Protein AF-A0A323TKA9-F1 (afdb_monomer_lite)

Organism: NCBI:txid2045207

Secondary structure (DSSP, 8-state):
--SS-HHHHHHHHHHHHHTTSEEEEE-TT-TT--PEEEEE-HHHHHHHHHHTT---TT----------S------------------------------------------S------HHHHHHHHHHHHT----TT-HHHHHHHHHHHHTT--HHHHHHHHHHHHHHHTT-TTTGGG-SHHHHTSTTHHHHHSS----PPPHHHHHHTT--

Structure (mmCIF, N/CA/C/O backbone):
data_AF-A0A323TKA9-F1
#
_entry.id   AF-A0A323TKA9-F1
#
loop_
_atom_site.group_PDB
_atom_site.id
_atom_site.type_symbol
_atom_site.label_atom_id
_atom_site.label_alt_id
_atom_site.label_comp_id
_atom_site.label_asym_id
_atom_site.label_entity_id
_atom_site.label_seq_id
_atom_site.pdbx_PDB_ins_code
_atom_site.Cartn_x
_atom_site.Cartn_y
_atom_site.Cartn_z
_atom_site.occupancy
_atom_site.B_iso_or_equiv
_atom_site.auth_seq_id
_atom_site.auth_comp_id
_atom_site.auth_asym_id
_atom_site.auth_atom_id
_atom_site.pdbx_PDB_model_num
ATOM 1 N N . MET A 1 1 ? 15.375 24.584 8.837 1.00 53.97 1 MET A N 1
ATOM 2 C CA . MET A 1 1 ? 14.689 23.290 8.591 1.00 53.97 1 MET A CA 1
ATOM 3 C C . MET A 1 1 ? 14.413 22.620 9.929 1.00 53.97 1 MET A C 1
ATOM 5 O O . MET A 1 1 ? 15.168 22.860 10.861 1.00 53.97 1 MET A O 1
ATOM 9 N N . THR A 1 2 ? 13.368 21.797 10.044 1.00 71.56 2 THR A N 1
ATOM 10 C CA . THR A 1 2 ? 13.120 20.976 11.246 1.00 71.56 2 THR A CA 1
ATOM 11 C C . THR A 1 2 ? 14.155 19.856 11.360 1.00 71.56 2 THR A C 1
ATOM 13 O O . THR A 1 2 ? 14.399 19.171 10.367 1.00 71.56 2 THR A O 1
ATOM 16 N N . ASN A 1 3 ? 14.706 19.617 12.553 1.00 85.94 3 ASN A N 1
ATOM 17 C CA . ASN A 1 3 ? 15.703 18.566 12.799 1.00 85.94 3 ASN A CA 1
ATOM 18 C C . ASN A 1 3 ? 15.051 17.166 12.905 1.00 85.94 3 ASN A C 1
ATOM 20 O O . ASN A 1 3 ? 15.030 16.542 13.962 1.00 85.94 3 ASN A O 1
ATOM 24 N N . MET A 1 4 ? 14.408 16.718 11.823 1.00 86.00 4 MET A N 1
ATOM 25 C CA . MET A 1 4 ? 13.557 15.525 11.777 1.00 86.00 4 MET A CA 1
ATOM 26 C C . MET A 1 4 ? 13.728 14.751 10.470 1.00 86.00 4 MET A C 1
ATOM 28 O O . MET A 1 4 ? 13.848 15.335 9.395 1.00 86.00 4 MET A O 1
ATOM 32 N N . ALA A 1 5 ? 13.613 13.423 10.543 1.00 87.69 5 ALA A N 1
ATOM 33 C CA . ALA A 1 5 ? 13.610 12.564 9.363 1.00 87.69 5 ALA A CA 1
ATOM 34 C C . ALA A 1 5 ? 12.448 12.904 8.391 1.00 87.69 5 ALA A C 1
ATOM 36 O O . ALA A 1 5 ? 11.305 13.069 8.838 1.00 87.69 5 ALA A O 1
ATOM 37 N N . PRO A 1 6 ? 12.666 12.912 7.057 1.00 84.06 6 PRO A N 1
ATOM 38 C CA . PRO A 1 6 ? 11.616 13.186 6.064 1.00 84.06 6 PRO A CA 1
ATOM 39 C C . PRO A 1 6 ? 10.434 12.201 6.067 1.00 84.06 6 PRO A C 1
ATOM 41 O O . PRO A 1 6 ? 9.388 12.476 5.478 1.00 84.06 6 PRO A O 1
ATOM 44 N N . SER A 1 7 ? 10.578 11.028 6.687 1.00 78.50 7 SER A N 1
ATOM 45 C CA . SER A 1 7 ? 9.480 10.099 6.988 1.00 78.50 7 SER A CA 1
ATOM 46 C C . SER A 1 7 ? 8.578 10.639 8.106 1.00 78.50 7 SER A C 1
ATOM 48 O O . SER A 1 7 ? 7.364 10.717 7.927 1.00 78.50 7 SER A O 1
ATOM 50 N N . SER A 1 8 ? 9.163 11.085 9.220 1.00 86.38 8 SER A N 1
ATOM 51 C CA . SER A 1 8 ? 8.454 11.688 10.357 1.00 86.38 8 SER A CA 1
ATOM 52 C C . SER A 1 8 ? 7.727 12.977 9.973 1.00 86.38 8 SER A C 1
ATOM 54 O O . SER A 1 8 ? 6.576 13.157 10.364 1.00 86.38 8 SER A O 1
ATOM 56 N N . ILE A 1 9 ? 8.347 13.832 9.147 1.00 89.19 9 ILE A N 1
ATOM 57 C CA . ILE A 1 9 ? 7.705 15.051 8.620 1.00 89.19 9 ILE A CA 1
ATOM 58 C C . ILE A 1 9 ? 6.456 14.682 7.803 1.00 89.19 9 ILE A C 1
ATOM 60 O O . ILE A 1 9 ? 5.369 15.187 8.077 1.00 89.19 9 ILE A O 1
ATOM 64 N N . ARG A 1 10 ? 6.568 13.734 6.858 1.00 88.06 10 ARG A N 1
ATOM 65 C CA . ARG A 1 10 ? 5.420 13.248 6.067 1.00 88.06 10 ARG A CA 1
ATOM 66 C C . ARG A 1 10 ? 4.320 12.622 6.932 1.00 88.06 10 ARG A C 1
ATOM 68 O O . ARG A 1 10 ? 3.147 12.827 6.640 1.00 88.06 10 ARG A O 1
ATOM 75 N N . ARG A 1 11 ? 4.678 11.911 8.008 1.00 89.38 11 ARG A N 1
ATOM 76 C CA . ARG A 1 11 ? 3.721 11.337 8.971 1.00 89.38 11 ARG A CA 1
ATOM 77 C C . ARG A 1 11 ? 2.917 12.413 9.708 1.00 89.38 11 ARG A C 1
ATOM 79 O O . ARG A 1 11 ? 1.727 12.216 9.925 1.00 89.38 11 ARG A O 1
ATOM 86 N N . TYR A 1 12 ? 3.539 13.525 10.099 1.00 93.50 12 TYR A N 1
ATOM 87 C CA . TYR A 1 12 ? 2.825 14.614 10.778 1.00 93.50 12 TYR A CA 1
ATOM 88 C C . TYR A 1 12 ? 2.013 15.466 9.802 1.00 93.50 12 TYR A C 1
ATOM 90 O O . TYR A 1 12 ? 0.859 15.751 10.100 1.00 93.50 12 TYR A O 1
ATOM 98 N N . LEU A 1 13 ? 2.534 15.758 8.605 1.00 92.56 13 LEU A N 1
ATOM 99 C CA . LEU A 1 13 ? 1.748 16.402 7.546 1.00 92.56 13 LEU A CA 1
ATOM 100 C C . LEU A 1 13 ? 0.478 15.600 7.224 1.00 92.56 13 LEU A C 1
ATOM 102 O O . LEU A 1 13 ? -0.591 16.186 7.145 1.00 92.56 13 LEU A O 1
ATOM 106 N N . ALA A 1 14 ? 0.553 14.266 7.140 1.00 91.62 14 ALA A N 1
ATOM 107 C CA . ALA A 1 14 ? -0.631 13.425 6.942 1.00 91.62 14 ALA A CA 1
ATOM 108 C C . ALA A 1 14 ? -1.677 13.559 8.069 1.00 91.62 14 ALA A C 1
ATOM 110 O O . ALA A 1 14 ? -2.868 13.577 7.780 1.00 91.62 14 ALA A O 1
ATOM 111 N N . LYS A 1 15 ? -1.263 13.706 9.338 1.00 95.19 15 LYS A N 1
ATOM 112 C CA . LYS A 1 15 ? -2.205 13.987 10.440 1.00 95.19 15 LYS A CA 1
ATOM 113 C C . LYS A 1 15 ? -2.871 15.359 10.290 1.00 95.19 15 LYS A C 1
ATOM 115 O O . LYS A 1 15 ? -4.077 15.460 10.458 1.00 95.19 15 LYS A O 1
ATOM 120 N N . LEU A 1 16 ? -2.087 16.385 9.962 1.00 94.12 16 LEU A N 1
ATOM 121 C CA . LEU A 1 16 ? -2.552 17.772 9.834 1.00 94.12 16 LEU A CA 1
ATOM 122 C C . LEU A 1 16 ? -3.475 17.972 8.618 1.00 94.12 16 LEU A C 1
ATOM 124 O O . LEU A 1 16 ? -4.419 18.748 8.692 1.00 94.12 16 LEU A O 1
ATOM 128 N N . ILE A 1 17 ? -3.243 17.229 7.531 1.00 93.50 17 ILE A N 1
ATOM 129 C CA . ILE A 1 17 ? -4.136 17.170 6.362 1.00 93.50 17 ILE A CA 1
ATOM 130 C C . ILE A 1 17 ? -5.456 16.484 6.729 1.00 93.50 17 ILE A C 1
ATOM 132 O O . ILE A 1 17 ? -6.521 17.003 6.415 1.00 93.50 17 ILE A O 1
ATOM 136 N N . ASN A 1 18 ? -5.407 15.353 7.442 1.00 92.56 18 ASN A N 1
ATOM 137 C CA . ASN A 1 18 ? -6.617 14.652 7.889 1.00 92.56 18 ASN A CA 1
ATOM 138 C C . ASN A 1 18 ? -7.465 15.474 8.883 1.00 92.56 18 ASN A C 1
ATOM 140 O O . ASN A 1 18 ? -8.649 15.191 9.026 1.00 92.56 18 ASN A O 1
ATOM 144 N N . ALA A 1 19 ? -6.870 16.463 9.557 1.00 90.88 19 ALA A N 1
ATOM 145 C CA . ALA A 1 19 ? -7.552 17.418 10.434 1.00 90.88 19 ALA A CA 1
ATOM 146 C C . ALA A 1 19 ? -8.009 18.707 9.712 1.00 90.88 19 ALA A C 1
ATOM 148 O O . ALA A 1 19 ? -8.498 19.625 10.355 1.00 90.88 19 ALA A O 1
ATOM 149 N N . GLY A 1 20 ? -7.802 18.837 8.395 1.00 92.25 20 GLY A N 1
ATOM 150 C CA . GLY A 1 20 ? -8.163 20.043 7.632 1.00 92.25 20 GLY A CA 1
ATOM 151 C C . GLY A 1 20 ? -7.273 21.274 7.876 1.00 92.25 20 GLY A C 1
ATOM 152 O O . GLY A 1 20 ? -7.461 22.301 7.227 1.00 92.25 20 GLY A O 1
ATOM 153 N N . TRP A 1 21 ? -6.274 21.180 8.761 1.00 94.19 21 TRP A N 1
ATOM 154 C CA . TRP A 1 21 ? -5.363 22.276 9.126 1.00 94.19 21 TRP A CA 1
ATOM 155 C C . TRP A 1 21 ? -4.305 22.572 8.051 1.00 94.19 21 TRP A C 1
ATOM 157 O O . TRP A 1 21 ? -3.681 23.636 8.068 1.00 94.19 21 TRP A O 1
ATOM 167 N N . ILE A 1 22 ? -4.067 21.638 7.121 1.00 96.44 22 ILE A N 1
ATOM 168 C CA . ILE A 1 22 ? -3.119 21.798 6.011 1.00 96.44 22 ILE A CA 1
ATOM 169 C C . ILE A 1 22 ? -3.709 21.271 4.696 1.00 96.44 22 ILE A C 1
ATOM 171 O O . ILE A 1 22 ? -4.012 20.086 4.578 1.00 96.44 22 ILE A O 1
ATOM 175 N N . ASP A 1 23 ? -3.743 22.118 3.667 1.00 91.44 23 ASP A N 1
ATOM 176 C CA . ASP A 1 23 ? -4.017 21.717 2.285 1.00 91.44 23 ASP A CA 1
ATOM 177 C C . ASP A 1 23 ? -2.776 21.088 1.640 1.00 91.44 23 ASP A C 1
ATOM 179 O O . ASP A 1 23 ? -1.640 21.482 1.922 1.00 91.44 23 ASP A O 1
ATOM 183 N N . GLN A 1 24 ? -2.975 20.186 0.676 1.00 93.00 24 GLN A N 1
ATOM 184 C CA . GLN A 1 24 ? -1.899 19.596 -0.125 1.00 93.00 24 GLN A CA 1
ATOM 185 C C . GLN A 1 24 ? -2.229 19.641 -1.623 1.00 93.00 24 GLN A C 1
ATOM 187 O O . GLN A 1 24 ? -3.151 18.965 -2.077 1.00 93.00 24 GLN A O 1
ATOM 192 N N . ARG A 1 25 ? -1.389 20.319 -2.414 1.00 87.19 25 ARG A N 1
ATOM 193 C CA . ARG A 1 25 ? -1.479 20.382 -3.887 1.00 87.19 25 ARG A CA 1
ATOM 194 C C . ARG A 1 25 ? -0.179 19.945 -4.572 1.00 87.19 25 ARG A C 1
ATOM 196 O O . ARG A 1 25 ? 0.881 19.927 -3.946 1.00 87.19 25 ARG A O 1
ATOM 203 N N . SER A 1 26 ? -0.235 19.621 -5.865 1.00 85.06 26 SER A N 1
ATOM 204 C CA . SER A 1 26 ? 0.981 19.534 -6.696 1.00 85.06 26 SER A CA 1
ATOM 205 C C . SER A 1 26 ? 1.484 20.941 -7.036 1.00 85.06 26 SER A C 1
ATOM 207 O O . SER A 1 26 ? 0.691 21.883 -7.043 1.00 85.06 26 SER A O 1
ATOM 209 N N . ASN A 1 27 ? 2.775 21.110 -7.330 1.00 80.06 27 ASN A N 1
ATOM 210 C CA . ASN A 1 27 ? 3.293 22.377 -7.848 1.00 80.06 27 ASN A CA 1
ATOM 211 C C . ASN A 1 27 ? 2.666 22.683 -9.227 1.00 80.06 27 ASN A C 1
ATOM 213 O O . ASN A 1 27 ? 2.905 21.928 -10.168 1.00 80.06 27 ASN A O 1
ATOM 217 N N . PRO A 1 28 ? 1.887 23.770 -9.392 1.00 70.31 28 PRO A N 1
ATOM 218 C CA . PRO A 1 28 ? 1.180 24.032 -10.647 1.00 70.31 28 PRO A CA 1
ATOM 219 C C . PRO A 1 28 ? 2.088 24.560 -11.769 1.00 70.31 28 PRO A C 1
ATOM 221 O O . PRO A 1 28 ? 1.660 24.607 -12.916 1.00 70.31 28 PRO A O 1
ATOM 224 N N . LYS A 1 29 ? 3.329 24.976 -11.468 1.00 74.62 29 LYS A N 1
ATOM 225 C CA . LYS A 1 29 ? 4.197 25.657 -12.446 1.00 74.62 29 LYS A CA 1
ATOM 226 C C . LYS A 1 29 ? 4.756 24.748 -13.548 1.00 74.62 29 LYS A C 1
ATOM 228 O O . LYS A 1 29 ? 5.168 25.267 -14.580 1.00 74.62 29 LYS A O 1
ATOM 233 N N . ILE A 1 30 ? 4.829 23.430 -13.339 1.00 76.88 30 ILE A N 1
ATOM 234 C CA . ILE A 1 30 ? 5.479 22.493 -14.272 1.00 76.88 30 ILE A CA 1
ATOM 235 C C . ILE A 1 30 ? 4.721 21.157 -14.279 1.00 76.88 30 ILE A C 1
ATOM 237 O O . ILE A 1 30 ? 4.668 20.479 -13.257 1.00 76.88 30 ILE A O 1
ATOM 241 N N . LYS A 1 31 ? 4.190 20.726 -15.436 1.00 66.75 31 LYS A N 1
ATOM 242 C CA . LYS A 1 31 ? 3.360 19.502 -15.559 1.00 66.75 31 LYS A CA 1
ATOM 243 C C . LYS A 1 31 ? 4.062 18.199 -15.128 1.00 66.75 31 LYS A C 1
ATOM 245 O O . LYS A 1 31 ? 3.383 17.235 -14.785 1.00 66.75 31 LYS A O 1
ATOM 250 N N . TRP A 1 32 ? 5.397 18.151 -15.151 1.00 72.50 32 TRP A N 1
ATOM 251 C CA . TRP A 1 32 ? 6.183 16.992 -14.706 1.00 72.50 32 TRP A CA 1
ATOM 252 C C . TRP A 1 32 ? 6.710 17.098 -13.265 1.00 72.50 32 TRP A C 1
ATOM 254 O O . TRP A 1 32 ? 7.186 16.093 -12.731 1.00 72.50 32 TRP A O 1
ATOM 264 N N . ASP A 1 33 ? 6.604 18.260 -12.609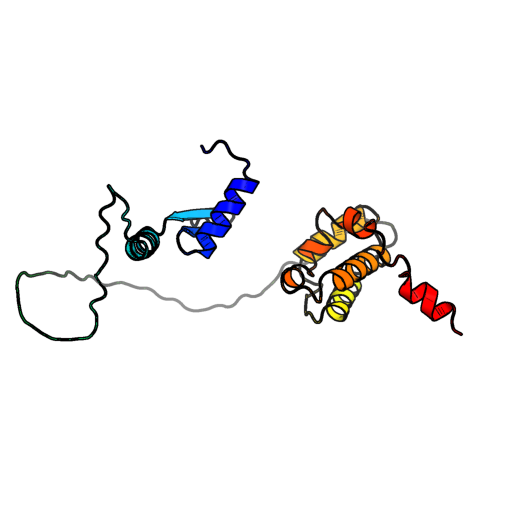 1.00 83.81 33 ASP A N 1
ATOM 265 C CA . ASP A 1 33 ? 7.043 18.415 -11.221 1.00 83.81 33 ASP A CA 1
ATOM 266 C C . ASP A 1 33 ? 6.020 17.804 -10.250 1.00 83.81 33 ASP A C 1
ATOM 268 O O . ASP A 1 33 ? 4.860 18.209 -10.163 1.00 83.81 33 ASP A O 1
ATOM 272 N N . ARG A 1 34 ? 6.481 16.808 -9.491 1.00 80.38 34 ARG A N 1
ATOM 273 C CA . ARG A 1 34 ? 5.691 16.076 -8.488 1.00 80.38 34 ARG A CA 1
ATOM 274 C C . ARG A 1 34 ? 5.918 16.602 -7.067 1.00 80.38 34 ARG A C 1
ATOM 276 O O . ARG A 1 34 ? 5.492 15.967 -6.099 1.00 80.38 34 ARG A O 1
ATOM 283 N N . THR A 1 35 ? 6.590 17.745 -6.923 1.00 87.94 35 THR A N 1
ATOM 284 C CA . THR A 1 35 ? 6.788 18.430 -5.645 1.00 87.94 35 THR A CA 1
ATOM 285 C C . THR A 1 35 ? 5.442 18.832 -5.057 1.00 87.94 35 THR A C 1
ATOM 287 O O . THR A 1 35 ? 4.704 19.644 -5.617 1.00 87.94 35 THR A O 1
ATOM 290 N N . LYS A 1 36 ? 5.121 18.259 -3.894 1.00 87.69 36 LYS A N 1
ATOM 291 C CA . LYS A 1 36 ? 3.931 18.623 -3.125 1.00 87.69 36 LYS A CA 1
ATOM 292 C C . LYS A 1 36 ? 4.148 19.961 -2.430 1.00 87.69 36 LYS A C 1
ATOM 294 O O . LYS A 1 36 ? 5.094 20.108 -1.657 1.00 87.69 36 LYS A O 1
ATOM 299 N N . GLN A 1 37 ? 3.245 20.901 -2.672 1.00 88.62 37 GLN A N 1
ATOM 300 C CA . GLN A 1 37 ? 3.122 22.128 -1.897 1.00 88.62 37 GLN A CA 1
ATOM 301 C C . GLN A 1 37 ? 2.059 21.929 -0.819 1.00 88.62 37 GLN A C 1
ATOM 303 O O . GLN A 1 37 ? 1.008 21.339 -1.080 1.00 88.62 37 GLN A O 1
ATOM 308 N N . TYR A 1 38 ? 2.333 22.452 0.371 1.00 92.19 38 TYR A N 1
ATOM 309 C CA . TYR A 1 38 ? 1.420 22.431 1.507 1.00 92.19 38 TYR A CA 1
ATOM 310 C C . TYR A 1 38 ? 1.065 23.874 1.879 1.00 92.19 38 TYR A C 1
ATOM 312 O O . TYR A 1 38 ? 1.944 24.738 1.843 1.00 92.19 38 TYR A O 1
ATOM 320 N N . ARG A 1 39 ? -0.198 24.143 2.218 1.00 91.12 39 ARG A N 1
ATOM 321 C CA . ARG A 1 39 ? -0.671 25.456 2.694 1.00 91.12 39 ARG A CA 1
ATOM 322 C C . ARG A 1 39 ? -1.325 25.274 4.057 1.00 91.12 39 ARG A C 1
ATOM 324 O O . ARG A 1 39 ? -2.051 24.312 4.247 1.00 91.12 39 ARG A O 1
ATOM 331 N N . VAL A 1 40 ? -1.066 26.181 4.993 1.00 93.38 40 VAL A N 1
ATOM 332 C CA . VAL A 1 40 ? -1.735 26.181 6.301 1.00 93.38 40 VAL A CA 1
ATOM 333 C C . VAL A 1 40 ? -3.135 26.778 6.146 1.00 93.38 40 VAL A C 1
ATOM 335 O O . VAL A 1 40 ? -3.267 27.897 5.645 1.00 93.38 40 VAL A O 1
ATOM 338 N N . ASN A 1 41 ? -4.163 26.049 6.581 1.00 92.12 41 ASN A N 1
ATOM 339 C CA . ASN A 1 41 ? -5.540 26.531 6.642 1.00 92.12 41 ASN A CA 1
ATOM 340 C C . ASN A 1 41 ? -5.765 27.242 7.983 1.00 92.12 41 ASN A C 1
ATOM 342 O O . ASN A 1 41 ? -6.206 26.655 8.971 1.00 92.12 41 ASN A O 1
ATOM 346 N N . LEU A 1 42 ? -5.400 28.523 8.011 1.00 89.19 42 LEU A N 1
ATOM 347 C CA . LEU A 1 42 ? -5.416 29.338 9.224 1.00 89.19 42 LEU A CA 1
ATOM 348 C C . LEU A 1 42 ? -6.835 29.567 9.777 1.00 89.19 42 LEU A C 1
ATOM 350 O O . LEU A 1 42 ? -6.998 29.698 10.985 1.00 89.19 42 LEU A O 1
ATOM 354 N N . ILE A 1 43 ? -7.853 29.562 8.907 1.00 87.81 43 ILE A N 1
ATOM 355 C CA . ILE A 1 43 ? -9.262 29.732 9.291 1.00 87.81 43 ILE A CA 1
ATOM 356 C C . ILE A 1 43 ? -9.741 28.509 10.080 1.00 87.81 43 ILE A C 1
ATOM 358 O O . ILE A 1 43 ? -10.290 28.673 11.166 1.00 87.81 43 ILE A O 1
ATOM 362 N N . GLN A 1 44 ? -9.482 27.290 9.586 1.00 87.88 44 GLN A N 1
ATOM 363 C CA . GLN A 1 44 ? -9.848 26.069 10.314 1.00 87.88 44 GLN A CA 1
ATOM 364 C C . GLN A 1 44 ? -9.103 25.970 11.648 1.00 87.88 44 GLN A C 1
ATOM 366 O O . GLN A 1 44 ? -9.720 25.708 12.671 1.00 87.88 44 GLN A O 1
ATOM 371 N N . ILE A 1 45 ? -7.795 26.253 11.659 1.00 90.62 45 ILE A N 1
ATOM 372 C CA . ILE A 1 45 ? -6.999 26.246 12.894 1.00 90.62 45 ILE A CA 1
ATOM 373 C C . ILE A 1 45 ? -7.579 27.217 13.929 1.00 90.62 45 ILE A C 1
ATOM 375 O O . ILE A 1 45 ? -7.699 26.854 15.094 1.00 90.62 45 ILE A O 1
ATOM 379 N N . GLN A 1 46 ? -7.964 28.432 13.530 1.00 86.62 46 GLN A N 1
ATOM 380 C CA . GLN A 1 46 ? -8.522 29.406 14.466 1.00 86.62 46 GLN A CA 1
ATOM 381 C C . GLN A 1 46 ? -9.946 29.034 14.927 1.00 86.62 46 GLN A C 1
ATOM 383 O O . GLN A 1 46 ? -10.265 29.259 16.092 1.00 86.62 46 GLN A O 1
ATOM 388 N N . LYS A 1 47 ? -10.781 28.413 14.076 1.00 87.12 47 LYS A N 1
ATOM 389 C CA . LYS A 1 47 ? -12.079 27.847 14.494 1.00 87.12 47 LYS A CA 1
ATOM 390 C C . LYS A 1 47 ? -11.908 26.747 15.548 1.00 87.12 47 LYS A C 1
ATOM 392 O O . LYS A 1 47 ? -12.528 26.816 16.607 1.00 87.12 47 LYS A O 1
ATOM 397 N N . ASP A 1 48 ? -11.028 25.783 15.291 1.00 89.94 48 ASP A N 1
ATOM 398 C CA . ASP A 1 48 ? -10.775 24.655 16.194 1.00 89.94 48 ASP A CA 1
ATOM 399 C C . ASP A 1 48 ? -10.133 25.118 17.516 1.00 89.94 48 ASP A C 1
ATOM 401 O O . ASP A 1 48 ? -10.480 24.619 18.585 1.00 89.94 48 ASP A O 1
ATOM 405 N N . LEU A 1 49 ? -9.234 26.112 17.473 1.00 87.62 49 LEU A N 1
ATOM 406 C CA . LEU A 1 49 ? -8.672 26.735 18.677 1.00 87.62 49 LEU A CA 1
ATOM 407 C C . LEU A 1 49 ? -9.747 27.462 19.494 1.00 87.62 49 LEU A C 1
ATOM 409 O O . LEU A 1 49 ? -9.809 27.251 20.706 1.00 87.62 49 LEU A O 1
ATOM 413 N N . ASN A 1 50 ? -10.625 28.244 18.851 1.00 85.19 50 ASN A N 1
ATOM 414 C CA . ASN A 1 50 ? -11.724 28.937 19.530 1.00 85.19 50 ASN A CA 1
ATOM 415 C C . ASN A 1 50 ? -12.647 27.947 20.262 1.00 85.19 50 ASN A C 1
ATOM 417 O O . ASN A 1 50 ? -13.029 28.206 21.401 1.00 85.19 50 ASN A O 1
ATOM 421 N N . GLN A 1 51 ? -12.950 26.791 19.658 1.00 86.19 51 GLN A N 1
ATOM 422 C CA . GLN A 1 51 ? -13.751 25.730 20.287 1.00 86.19 51 GLN A CA 1
ATOM 423 C C . GLN A 1 51 ? -13.088 25.143 21.553 1.00 86.19 51 GLN A C 1
ATOM 425 O O . GLN A 1 51 ? -13.773 24.628 22.434 1.00 86.19 51 GLN A O 1
ATOM 430 N N . ILE A 1 52 ? -11.760 25.242 21.664 1.00 88.75 52 ILE A N 1
ATOM 431 C CA . ILE A 1 52 ? -10.955 24.804 22.816 1.00 88.75 52 ILE A CA 1
ATOM 432 C C . ILE A 1 52 ? -10.720 25.968 23.814 1.00 88.75 52 ILE A C 1
ATOM 434 O O . ILE A 1 52 ? -10.124 25.774 24.873 1.00 88.75 52 ILE A O 1
ATOM 438 N N . GLY A 1 53 ? -11.207 27.181 23.521 1.00 85.25 53 GLY A N 1
ATOM 439 C CA . GLY A 1 53 ? -10.984 28.382 24.337 1.00 85.25 53 GLY A CA 1
ATOM 440 C C . GLY A 1 53 ? -9.594 29.009 24.162 1.00 85.25 53 GLY A C 1
ATOM 441 O O . GLY A 1 53 ? -9.124 29.729 25.042 1.00 85.25 53 GLY A O 1
ATOM 442 N N . LEU A 1 54 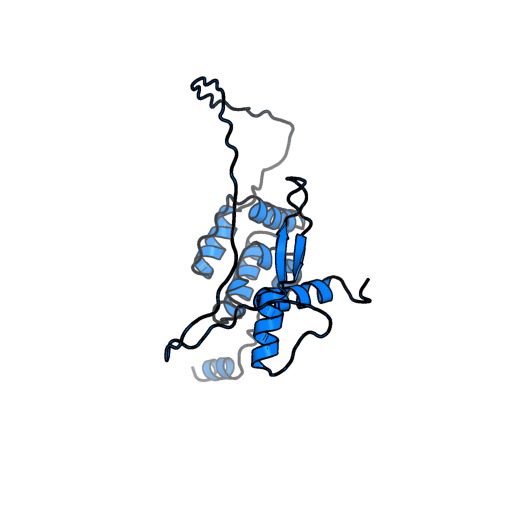? -8.919 28.723 23.046 1.00 84.56 54 LEU A N 1
ATOM 443 C CA . LEU A 1 54 ? -7.586 29.218 22.697 1.00 84.56 54 LEU A CA 1
ATOM 444 C C . LEU A 1 54 ? -7.644 30.110 21.449 1.00 84.56 54 LEU A C 1
ATOM 446 O O . LEU A 1 54 ? -8.584 30.041 20.665 1.00 84.56 54 LEU A O 1
ATOM 450 N N . TYR A 1 55 ? -6.609 30.919 21.221 1.00 84.69 55 TYR A N 1
ATOM 451 C CA . TYR A 1 55 ? -6.475 31.709 19.996 1.00 84.69 55 TYR A CA 1
ATOM 452 C C . TYR A 1 55 ? -5.018 31.838 19.545 1.00 84.69 55 TYR A C 1
ATOM 454 O O . TYR A 1 55 ? -4.093 31.709 20.348 1.00 84.69 55 TYR A O 1
ATOM 462 N N . LEU A 1 56 ? -4.802 32.074 18.248 1.00 81.19 56 LEU A N 1
ATOM 463 C CA . LEU A 1 56 ? -3.470 32.169 17.663 1.00 81.19 56 LEU A CA 1
ATOM 464 C C . LEU A 1 56 ? -2.947 33.614 17.734 1.00 81.19 56 LEU A C 1
ATOM 466 O O . LEU A 1 56 ? -3.089 34.405 16.801 1.00 81.19 56 LEU A O 1
ATOM 470 N N . GLU A 1 57 ? -2.351 33.963 18.874 1.00 75.81 57 GLU A N 1
ATOM 471 C CA . GLU A 1 57 ? -1.798 35.297 19.133 1.00 75.81 57 GLU A CA 1
ATOM 472 C C . GLU A 1 57 ? -0.875 35.785 17.993 1.00 75.81 57 GLU A C 1
ATOM 474 O O . GLU A 1 57 ? -0.061 35.038 17.444 1.00 75.81 57 GLU A O 1
ATOM 479 N N . GLY A 1 58 ? -1.032 37.054 17.606 1.00 71.62 58 GLY A N 1
ATOM 480 C CA . GLY A 1 58 ? -0.305 37.678 16.494 1.00 71.62 58 GLY A CA 1
ATOM 481 C C . GLY A 1 58 ? -0.918 37.474 15.100 1.00 71.62 58 GLY A C 1
ATOM 482 O O . GLY A 1 58 ? -0.560 38.214 14.183 1.00 71.62 58 GLY A O 1
ATOM 483 N N . TYR A 1 59 ? -1.873 36.554 14.920 1.00 70.31 59 TYR A N 1
ATOM 484 C CA . TYR A 1 59 ? -2.548 36.333 13.636 1.00 70.31 59 TYR A CA 1
ATOM 485 C C . TYR A 1 59 ? -3.949 36.950 13.628 1.00 70.31 59 TYR A C 1
ATOM 487 O O . TYR A 1 59 ? -4.907 36.375 14.138 1.00 70.31 59 TYR A O 1
ATOM 495 N N . LYS A 1 60 ? -4.090 38.119 12.990 1.00 61.31 60 LYS A N 1
ATOM 496 C CA . LYS A 1 60 ? -5.405 38.712 12.712 1.00 61.31 60 LYS A CA 1
ATOM 497 C C . LYS A 1 60 ? -6.125 37.908 11.625 1.00 61.31 60 LYS A C 1
ATOM 499 O O . LYS A 1 60 ? -5.912 38.140 10.438 1.00 61.31 60 LYS A O 1
ATOM 504 N N . VAL A 1 61 ? -6.965 36.967 12.046 1.00 60.47 61 VAL A N 1
ATOM 505 C CA . VAL A 1 61 ? -7.979 36.331 11.201 1.00 60.47 61 VAL A CA 1
ATOM 506 C C . VAL A 1 61 ? -9.338 36.825 11.665 1.00 60.47 61 VAL A C 1
ATOM 508 O O . VAL A 1 61 ? -9.792 36.475 12.751 1.00 60.47 61 VAL A O 1
ATOM 511 N N . GLU A 1 62 ? -9.986 37.630 10.832 1.00 58.75 62 GLU A N 1
ATOM 512 C CA . GLU A 1 62 ? -11.408 37.928 10.972 1.00 58.75 62 GLU A CA 1
ATOM 513 C C . GLU A 1 62 ? -12.180 36.646 10.643 1.00 58.75 62 GLU A C 1
ATOM 515 O O . GLU A 1 62 ? -12.361 36.288 9.480 1.00 58.75 62 GLU A O 1
ATOM 520 N N . ILE A 1 63 ? -12.568 35.901 11.680 1.00 57.09 63 ILE A N 1
ATOM 521 C CA . ILE A 1 63 ? -13.555 34.833 11.533 1.00 57.09 63 ILE A CA 1
ATOM 522 C C . ILE A 1 63 ? -14.922 35.521 11.504 1.00 57.09 63 ILE A C 1
ATOM 524 O O . ILE A 1 63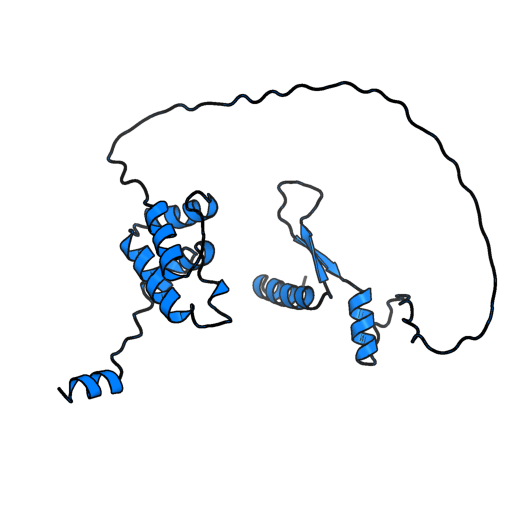 ? -15.246 36.209 12.475 1.00 57.09 63 ILE A O 1
ATOM 528 N N . PRO A 1 64 ?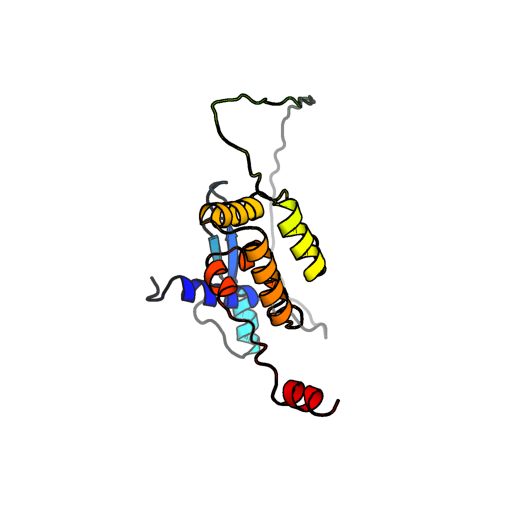 -15.744 35.327 10.459 1.00 52.28 64 PRO A N 1
ATOM 529 C CA . PRO A 1 64 ? -17.157 35.658 10.539 1.00 52.28 64 PRO A CA 1
ATOM 530 C C . PRO A 1 64 ? -17.756 34.855 11.693 1.00 52.28 64 PRO A C 1
ATOM 532 O O . PRO A 1 64 ? -17.743 33.623 11.656 1.00 52.28 64 PRO A O 1
ATOM 535 N N . LEU A 1 65 ? -18.214 35.542 12.740 1.00 44.78 65 LEU A N 1
ATOM 536 C CA . LEU A 1 65 ? -18.942 34.893 13.822 1.00 44.78 65 LEU A CA 1
ATOM 537 C C . LEU A 1 65 ? -20.194 34.268 13.205 1.00 44.78 65 LEU A C 1
ATOM 539 O O . LEU A 1 65 ? -21.026 34.974 12.639 1.00 44.78 65 LEU A O 1
ATOM 543 N N . GLU A 1 66 ? -20.295 32.942 13.270 1.00 45.28 66 GLU A N 1
ATOM 544 C CA . GLU A 1 66 ? -21.521 32.235 12.916 1.00 45.28 66 GLU A CA 1
ATOM 545 C C . GLU A 1 66 ? -22.531 32.540 14.021 1.00 45.28 66 GLU A C 1
ATOM 547 O O . GLU A 1 66 ? -22.494 31.947 15.096 1.00 45.28 66 GLU A O 1
ATOM 552 N N . VAL A 1 67 ? -23.344 33.568 13.772 1.00 40.88 67 VAL A N 1
ATOM 553 C CA . VAL A 1 67 ? -24.397 34.025 14.676 1.00 40.88 67 VAL A CA 1
ATOM 554 C C . VAL A 1 67 ? -25.442 32.918 14.776 1.00 40.88 67 VAL A C 1
ATOM 556 O O . VAL A 1 67 ? -25.929 32.439 13.747 1.00 40.88 67 VAL A O 1
ATOM 559 N N . ASP A 1 68 ? -25.782 32.508 15.999 1.00 39.62 68 ASP A N 1
ATOM 560 C CA . ASP A 1 68 ? -26.905 31.599 16.223 1.00 39.62 68 ASP A CA 1
ATOM 561 C C . ASP A 1 68 ? -28.189 32.208 15.621 1.00 39.62 68 ASP A C 1
ATOM 563 O O . ASP A 1 68 ? -28.420 33.410 15.765 1.00 39.62 68 ASP A O 1
ATOM 567 N N . PRO A 1 69 ? -29.041 31.422 14.937 1.00 42.31 69 PRO A N 1
ATOM 568 C CA . PRO A 1 69 ? -30.225 31.936 14.252 1.00 42.31 69 PRO A CA 1
ATOM 569 C C . PRO A 1 69 ? -31.380 32.201 15.237 1.00 42.31 69 PRO A C 1
ATOM 571 O O . PRO A 1 69 ? -32.421 31.542 15.179 1.00 42.31 69 PRO A O 1
ATOM 574 N N . ALA A 1 70 ? -31.188 33.152 16.153 1.00 42.41 70 ALA A N 1
ATOM 575 C CA . ALA A 1 70 ? -32.183 33.593 17.123 1.00 42.41 70 ALA A CA 1
ATOM 576 C C . ALA A 1 70 ? -32.024 35.083 17.489 1.00 42.41 70 ALA A C 1
ATOM 578 O O . ALA A 1 70 ? -30.971 35.499 17.958 1.00 42.41 70 ALA A O 1
ATOM 579 N N . GLU A 1 71 ? -33.141 35.805 17.352 1.00 36.84 71 GLU A N 1
ATOM 580 C CA . GLU A 1 71 ? -33.435 37.164 17.843 1.00 36.84 71 GLU A CA 1
ATOM 581 C C . GLU A 1 71 ? -32.770 38.347 17.099 1.00 36.84 71 GLU A C 1
ATOM 583 O O . GLU A 1 71 ? -31.556 38.538 17.087 1.00 36.84 71 GLU A O 1
ATOM 588 N N . ASP A 1 72 ? -33.627 39.154 16.463 1.00 42.72 72 ASP A N 1
ATOM 589 C CA . ASP A 1 72 ? -33.308 40.422 15.805 1.00 42.72 72 ASP A CA 1
ATOM 590 C C . ASP A 1 72 ? -32.959 41.530 16.817 1.00 42.72 72 ASP A C 1
ATOM 592 O O . ASP A 1 72 ? -33.654 41.668 17.822 1.00 42.72 72 ASP A O 1
ATOM 596 N N . ASP A 1 73 ? -32.010 42.416 16.481 1.00 34.16 73 ASP A N 1
ATOM 597 C CA . ASP A 1 73 ? -32.264 43.868 16.557 1.00 34.16 73 ASP A CA 1
ATOM 598 C C . ASP A 1 73 ? -31.287 44.691 15.676 1.00 34.16 73 ASP A C 1
ATOM 600 O O . ASP A 1 73 ? -30.387 44.137 15.040 1.00 34.16 73 ASP A O 1
ATOM 604 N N . GLN A 1 74 ? -31.525 46.004 15.552 1.00 34.88 74 GLN A N 1
ATOM 605 C CA . GLN A 1 74 ? -31.186 46.787 14.347 1.00 34.88 74 GLN A CA 1
ATOM 606 C C . GLN A 1 74 ? -29.919 47.687 14.381 1.00 34.88 74 GLN A C 1
ATOM 608 O O . GLN A 1 74 ? -29.508 48.199 15.418 1.00 34.88 74 GLN A O 1
ATOM 613 N N . ASP A 1 75 ? -29.400 47.939 13.166 1.00 32.22 75 ASP A N 1
ATOM 614 C CA . ASP A 1 75 ? -28.643 49.106 12.654 1.00 32.22 75 ASP A CA 1
ATOM 615 C C . ASP A 1 75 ? -27.281 49.570 13.236 1.00 32.22 75 ASP A C 1
ATOM 617 O O . ASP A 1 75 ? -27.175 50.080 14.346 1.00 32.22 75 ASP A O 1
ATOM 621 N N . LEU A 1 76 ? -26.257 49.581 12.356 1.00 31.09 76 LEU A N 1
ATOM 622 C CA . LEU A 1 76 ? -25.565 50.786 11.817 1.00 31.09 76 LEU A CA 1
ATOM 623 C C . LEU A 1 76 ? -24.615 50.335 10.662 1.00 31.09 76 LEU A C 1
ATOM 625 O O . LEU A 1 76 ? -23.808 49.439 10.882 1.00 31.09 76 LEU A O 1
ATOM 629 N N . ILE A 1 77 ? -24.660 50.761 9.384 1.00 35.59 77 ILE A N 1
ATOM 630 C CA . ILE A 1 77 ? -24.829 52.089 8.735 1.00 35.59 77 ILE A CA 1
ATOM 631 C C . ILE A 1 77 ? -23.604 52.991 9.010 1.00 35.59 77 ILE A C 1
ATOM 633 O O . ILE A 1 77 ? -23.387 53.354 10.161 1.00 35.59 77 ILE A O 1
ATOM 637 N N . GLN A 1 78 ? -22.752 53.406 8.052 1.00 33.25 78 GLN A N 1
ATOM 638 C CA . GLN A 1 78 ? -22.618 53.212 6.577 1.00 33.25 78 GLN A CA 1
ATOM 639 C C . GLN A 1 78 ? -21.090 53.153 6.220 1.00 33.25 78 GLN A C 1
ATOM 641 O O . GLN A 1 78 ? -20.283 53.171 7.146 1.00 33.25 78 GLN A O 1
ATOM 646 N N . HIS A 1 79 ? -20.536 52.981 5.004 1.00 34.06 79 HIS A N 1
ATOM 647 C CA . HIS A 1 79 ? -20.750 53.495 3.623 1.00 34.06 79 HIS A CA 1
ATOM 648 C C . HIS A 1 79 ? -20.230 52.438 2.586 1.00 34.06 79 HIS A C 1
ATOM 650 O O . HIS A 1 79 ? -19.486 51.546 2.984 1.00 34.06 79 HIS A O 1
ATOM 656 N N . GLU A 1 80 ? -20.652 52.308 1.311 1.00 40.78 80 GLU A N 1
ATOM 657 C CA . GLU A 1 80 ? -20.691 53.212 0.119 1.00 40.78 80 GLU A CA 1
ATOM 658 C C . GLU A 1 80 ? -19.328 53.258 -0.637 1.00 40.78 80 GLU A C 1
ATOM 660 O O . GLU A 1 80 ? -18.362 53.802 -0.116 1.00 40.78 80 GLU A O 1
ATOM 665 N N . ALA A 1 81 ? -19.094 52.4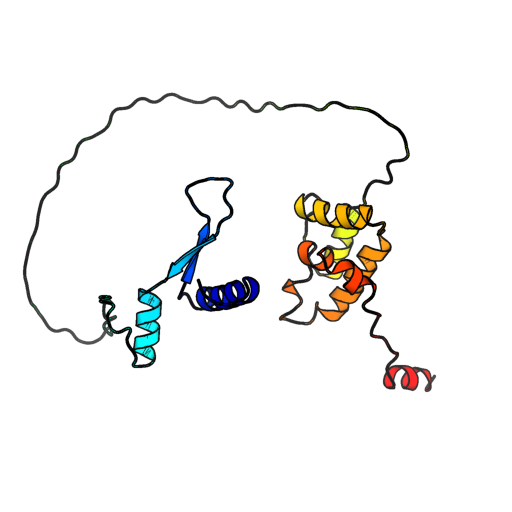68 -1.706 1.00 32.44 81 ALA A N 1
ATOM 666 C CA . ALA A 1 81 ? -19.520 52.615 -3.126 1.00 32.44 81 ALA A CA 1
ATOM 667 C C . ALA A 1 81 ? -18.712 53.705 -3.898 1.00 32.44 81 ALA A C 1
ATOM 669 O O . ALA A 1 81 ? -18.281 54.671 -3.286 1.00 32.44 81 ALA A O 1
ATOM 670 N N . ASN A 1 82 ? -18.423 53.649 -5.210 1.00 35.41 82 ASN A N 1
ATOM 671 C CA . ASN A 1 82 ? -18.704 52.700 -6.307 1.00 35.41 82 ASN A CA 1
ATOM 672 C C . ASN A 1 82 ? -17.622 52.855 -7.421 1.00 35.41 82 ASN A C 1
ATOM 674 O O . ASN A 1 82 ? -16.894 53.840 -7.389 1.00 35.41 82 ASN A O 1
ATOM 678 N N . GLU A 1 83 ? -17.559 51.942 -8.405 1.00 33.53 83 GLU A N 1
ATOM 679 C CA . GLU A 1 83 ? -17.546 52.210 -9.872 1.00 33.53 83 GLU A CA 1
ATOM 680 C C . GLU A 1 83 ? -16.987 51.047 -10.724 1.00 33.53 83 GLU A C 1
ATOM 682 O O . GLU A 1 83 ? -16.259 50.174 -10.253 1.00 33.53 83 GLU A O 1
ATOM 687 N N . VAL A 1 84 ? -17.394 51.028 -12.000 1.00 39.53 84 VAL A N 1
ATOM 688 C CA . VAL A 1 84 ? -17.168 49.963 -12.992 1.00 39.53 84 VAL A CA 1
ATOM 689 C C . VAL A 1 84 ? -16.681 50.586 -14.299 1.00 39.53 84 VAL A C 1
ATOM 691 O O . VAL A 1 84 ? -17.249 51.582 -14.736 1.00 39.53 84 VAL A O 1
ATOM 694 N N . SER A 1 85 ? -15.735 49.930 -14.978 1.00 29.86 85 SER A N 1
ATOM 695 C CA . SER A 1 85 ? -15.481 50.139 -16.410 1.00 29.86 85 SER A CA 1
ATOM 696 C C . SER A 1 85 ? -15.379 48.794 -17.124 1.00 29.86 85 SER A C 1
ATOM 698 O O . SER A 1 85 ? -14.572 47.947 -16.743 1.00 29.86 85 SER A O 1
ATOM 700 N N . ASN A 1 86 ? -16.200 48.611 -18.159 1.00 37.09 86 ASN A N 1
ATOM 701 C CA . ASN A 1 86 ? -16.122 47.481 -19.085 1.00 37.09 86 ASN A CA 1
ATOM 702 C C . ASN A 1 86 ? -15.146 47.802 -20.225 1.00 37.09 86 ASN A C 1
ATOM 704 O O . ASN A 1 86 ? -15.036 48.962 -20.611 1.00 37.09 86 ASN A O 1
ATOM 708 N N . GLU A 1 87 ? -14.589 46.774 -20.863 1.00 35.00 87 GLU A N 1
ATOM 709 C CA . GLU A 1 87 ? -14.362 46.794 -22.313 1.00 35.00 87 GLU A CA 1
ATOM 710 C C . GLU A 1 87 ? -14.422 45.359 -22.869 1.00 35.00 87 GLU A C 1
ATOM 712 O O . GLU A 1 87 ? -14.115 44.400 -22.156 1.00 35.00 87 GLU A O 1
ATOM 717 N N . GLU A 1 88 ? -14.913 45.202 -24.102 1.00 35.38 88 GLU A N 1
ATOM 718 C CA . GLU A 1 88 ? -15.241 43.902 -24.710 1.00 35.38 88 GLU A CA 1
ATOM 719 C C . GLU A 1 88 ? -14.165 43.383 -25.693 1.00 35.38 88 GLU A C 1
ATOM 721 O O . GLU A 1 88 ? -13.121 43.992 -25.917 1.00 35.38 88 GLU A O 1
ATOM 726 N N . LEU A 1 89 ? -14.426 42.194 -26.246 1.00 49.69 89 LEU A N 1
ATOM 727 C CA . LEU A 1 89 ? -13.566 41.422 -27.151 1.00 49.69 89 LEU A CA 1
ATOM 728 C C . LEU A 1 89 ? -13.479 42.028 -28.571 1.00 49.69 89 LEU A C 1
ATOM 730 O O . LEU A 1 89 ? -14.330 42.821 -28.976 1.00 49.69 89 LEU A O 1
ATOM 734 N N . PRO A 1 90 ? -12.496 41.588 -29.377 1.00 38.31 90 PRO A N 1
ATOM 735 C CA . PRO A 1 90 ? -12.812 40.679 -30.500 1.00 38.31 90 PRO A CA 1
ATOM 736 C C . PRO A 1 90 ? -12.070 39.328 -30.370 1.00 38.31 90 PRO A C 1
ATOM 738 O O . PRO A 1 90 ? -10.981 39.276 -29.807 1.00 38.31 90 PRO A O 1
ATOM 741 N N . PHE A 1 91 ? -12.673 38.177 -30.705 1.00 29.28 91 PHE A N 1
ATOM 742 C CA . PHE A 1 91 ? -12.788 37.587 -32.062 1.00 29.28 91 PHE A CA 1
ATOM 743 C C . PHE A 1 91 ? -11.430 37.409 -32.782 1.00 29.28 91 PHE A C 1
ATOM 745 O O . PHE A 1 91 ? -10.609 38.319 -32.796 1.00 29.28 91 PHE A O 1
ATOM 752 N N . SER A 1 92 ? -11.137 36.259 -33.399 1.00 29.31 92 SER A N 1
ATOM 753 C CA . SER A 1 92 ? -12.037 35.460 -34.253 1.00 29.31 92 SER A CA 1
ATOM 754 C C . SER A 1 92 ? -12.065 33.941 -34.002 1.00 29.31 92 SER A C 1
ATOM 756 O O . SER A 1 92 ? -11.127 33.368 -33.448 1.00 29.31 92 SER A O 1
ATOM 758 N N . ASP A 1 93 ? -13.130 33.296 -34.484 1.00 35.75 93 ASP A N 1
ATOM 759 C CA . ASP A 1 93 ? -13.274 31.839 -34.621 1.00 35.75 93 ASP A CA 1
ATOM 760 C C . ASP A 1 93 ? -12.340 31.235 -35.689 1.00 35.75 93 ASP A C 1
ATOM 762 O O . ASP A 1 93 ? -11.901 31.942 -36.595 1.00 35.75 93 ASP A O 1
ATOM 766 N N . GLU A 1 94 ? -12.153 29.908 -35.653 1.00 32.41 94 GLU A N 1
ATOM 767 C CA . GLU A 1 94 ? -12.582 29.049 -36.775 1.00 32.41 94 GLU A CA 1
ATOM 768 C C . GLU A 1 94 ? -12.788 27.578 -36.338 1.00 32.41 94 GLU A C 1
ATOM 770 O O . GLU A 1 94 ? -12.501 27.202 -35.198 1.00 32.41 94 GLU A O 1
ATOM 775 N N . GLU A 1 95 ? -13.395 26.762 -37.207 1.00 30.94 95 GLU A N 1
ATOM 776 C CA . GLU A 1 95 ? -13.924 25.428 -36.880 1.00 30.94 95 GLU A CA 1
ATOM 777 C C . GLU A 1 95 ? -12.910 24.261 -36.953 1.00 30.94 95 GLU A C 1
ATOM 779 O O . GLU A 1 95 ? -11.886 24.319 -37.620 1.00 30.94 95 GLU A O 1
ATOM 784 N N . ARG A 1 96 ? -13.292 23.154 -36.291 1.00 36.84 96 ARG A N 1
ATOM 785 C CA . ARG A 1 96 ? -13.031 21.729 -36.609 1.00 36.84 96 ARG A CA 1
ATOM 786 C C . ARG A 1 96 ? -11.871 21.362 -37.563 1.00 36.84 96 ARG A C 1
ATOM 788 O O . ARG A 1 96 ? -11.982 21.560 -38.766 1.00 36.84 96 ARG A O 1
ATOM 795 N N . THR A 1 97 ? -11.051 20.419 -37.093 1.00 24.25 97 THR A N 1
ATOM 796 C CA . THR A 1 97 ? -11.015 19.053 -37.671 1.00 24.25 97 THR A CA 1
ATOM 797 C C . THR A 1 97 ? -10.685 18.011 -36.597 1.00 24.25 97 THR A C 1
ATOM 799 O O . THR A 1 97 ? -10.106 18.330 -35.560 1.00 24.25 97 THR A O 1
ATOM 802 N N . TYR A 1 98 ? -11.085 16.759 -36.838 1.00 50.53 98 TYR A N 1
ATOM 803 C CA . TYR A 1 98 ? -10.516 15.587 -36.169 1.00 50.53 98 TYR A CA 1
ATOM 804 C C . TYR A 1 98 ? -9.365 15.070 -37.031 1.00 50.53 98 TYR A C 1
ATOM 806 O O . TYR A 1 98 ? -9.603 14.816 -38.209 1.00 50.53 98 TYR A O 1
ATOM 814 N N . GLU A 1 99 ? -8.200 14.809 -36.442 1.00 32.09 99 GLU A N 1
ATOM 815 C CA . GLU A 1 99 ? -7.259 13.814 -36.969 1.00 32.09 99 GLU A CA 1
ATOM 816 C C . GLU A 1 99 ? -6.802 12.909 -35.816 1.00 32.09 99 GLU A C 1
ATOM 818 O O . GLU A 1 99 ? -6.062 13.309 -34.917 1.00 32.09 99 GLU A O 1
ATOM 823 N N . ASP A 1 100 ? -7.354 11.698 -35.828 1.00 48.09 100 ASP A N 1
ATOM 824 C CA . ASP A 1 100 ? -6.809 10.495 -35.203 1.00 48.09 100 ASP A CA 1
ATOM 825 C C . ASP A 1 100 ? -5.931 9.826 -36.267 1.00 48.09 100 ASP A C 1
ATOM 827 O O . ASP A 1 100 ? -6.398 9.699 -37.393 1.00 48.09 100 ASP A O 1
ATOM 831 N N . GLU A 1 101 ? -4.684 9.481 -35.940 1.00 39.03 101 GLU A N 1
ATOM 832 C CA . GLU A 1 101 ? -3.744 8.619 -36.688 1.00 39.03 101 GLU A CA 1
ATOM 833 C C . GLU A 1 101 ? -2.488 8.409 -35.785 1.00 39.03 101 GLU A C 1
ATOM 835 O O . GLU A 1 101 ? -2.306 9.141 -34.800 1.00 39.03 101 GLU A O 1
ATOM 840 N N . PRO A 1 102 ? -1.631 7.392 -36.020 1.00 52.59 102 PRO A N 1
ATOM 841 C CA . PRO A 1 102 ? -0.902 6.721 -34.948 1.00 52.59 102 PRO A CA 1
ATOM 842 C C . PRO A 1 102 ? 0.624 6.834 -35.108 1.00 52.59 102 PRO A C 1
ATOM 844 O O . PRO A 1 102 ? 1.156 7.650 -35.861 1.00 52.59 102 PRO A O 1
ATOM 847 N N . THR A 1 103 ? 1.377 5.982 -34.405 1.00 29.02 103 THR A N 1
ATOM 848 C CA . THR A 1 103 ? 2.705 5.578 -34.891 1.00 29.02 103 THR A CA 1
ATOM 849 C C . THR A 1 103 ? 3.014 4.135 -34.489 1.00 29.02 103 THR A C 1
ATOM 851 O O . THR A 1 103 ? 3.178 3.828 -33.307 1.00 29.02 103 THR A O 1
ATOM 854 N N . GLU A 1 104 ? 3.080 3.266 -35.496 1.00 38.16 104 GLU A N 1
ATOM 855 C CA . GLU A 1 104 ? 3.597 1.890 -35.446 1.00 38.16 104 GLU A CA 1
ATOM 856 C C . GLU A 1 104 ? 5.094 1.911 -35.051 1.00 38.16 104 GLU A C 1
ATOM 858 O O . GLU A 1 104 ? 5.811 2.872 -35.322 1.00 38.16 104 GLU A O 1
ATOM 863 N N . GLU A 1 105 ? 5.580 1.045 -34.159 1.00 42.59 105 GLU A N 1
ATOM 864 C CA . GLU A 1 105 ? 5.947 -0.371 -34.360 1.00 42.59 105 GLU A CA 1
ATOM 865 C C . GLU A 1 105 ? 7.098 -0.614 -35.363 1.00 42.59 105 GLU A C 1
ATOM 867 O O . GLU A 1 105 ? 6.985 -0.369 -36.558 1.00 42.59 105 GLU A O 1
ATOM 872 N N . SER A 1 106 ? 8.216 -1.125 -34.826 1.00 39.81 106 SER A N 1
ATOM 873 C CA . SER A 1 106 ? 9.282 -1.957 -35.430 1.00 39.81 106 SER A CA 1
ATOM 874 C C . SER A 1 106 ? 10.304 -2.218 -34.299 1.00 39.81 106 SER A C 1
ATOM 876 O O . SER A 1 106 ? 10.734 -1.262 -33.654 1.00 39.81 106 SER A O 1
ATOM 878 N N . THR A 1 107 ? 10.544 -3.433 -33.784 1.00 36.84 107 THR A N 1
ATOM 879 C CA . THR A 1 107 ? 11.265 -4.591 -34.378 1.00 36.84 107 THR A CA 1
ATOM 880 C C . THR A 1 107 ? 12.719 -4.260 -34.776 1.00 36.84 107 THR A C 1
ATOM 882 O O . THR A 1 107 ? 12.990 -3.185 -35.297 1.00 36.84 107 THR A O 1
ATOM 885 N N . GLU A 1 108 ? 13.739 -5.096 -34.541 1.00 43.19 108 GLU A N 1
ATOM 886 C CA . GLU A 1 108 ? 13.876 -6.347 -33.763 1.00 43.19 108 GLU A CA 1
ATOM 887 C C . GLU A 1 108 ? 15.381 -6.635 -33.525 1.00 43.19 108 GLU A C 1
ATOM 889 O O . GLU A 1 108 ? 16.203 -6.200 -34.326 1.00 43.19 108 GLU A O 1
ATOM 894 N N . ASP A 1 109 ? 15.743 -7.411 -32.490 1.00 38.56 109 ASP A N 1
ATOM 895 C CA . ASP A 1 109 ? 16.760 -8.482 -32.604 1.00 38.56 109 ASP A CA 1
ATOM 896 C C . ASP A 1 109 ? 16.611 -9.496 -31.440 1.00 38.56 109 ASP A C 1
ATOM 898 O O . ASP A 1 109 ? 16.002 -9.203 -30.407 1.00 38.56 109 ASP A O 1
ATOM 902 N N . SER A 1 110 ? 17.124 -10.711 -31.628 1.00 40.53 110 SER A N 1
ATOM 903 C CA . SER A 1 110 ? 16.779 -11.957 -30.918 1.00 40.53 110 SER A CA 1
ATOM 904 C C . SER A 1 110 ? 18.049 -12.662 -30.362 1.00 40.53 110 SER A C 1
ATOM 906 O O . SER A 1 110 ? 19.110 -12.038 -30.332 1.00 40.53 110 SER A O 1
ATOM 908 N N . PRO A 1 111 ? 18.058 -13.949 -29.918 1.00 50.31 111 PRO A N 1
ATOM 909 C CA . PRO A 1 111 ? 16.962 -14.867 -29.565 1.00 50.31 111 PRO A CA 1
ATOM 910 C C . PRO A 1 111 ? 17.094 -15.557 -28.179 1.00 50.31 111 PRO A C 1
ATOM 912 O O . PRO A 1 111 ? 18.190 -15.963 -27.782 1.00 50.31 111 PRO A O 1
ATOM 915 N N . LYS A 1 112 ? 15.952 -15.829 -27.515 1.00 36.84 112 LYS A N 1
ATOM 916 C CA . LYS A 1 112 ? 15.597 -17.119 -26.852 1.00 36.84 112 LYS A CA 1
ATOM 917 C C . LYS A 1 112 ? 14.308 -17.025 -26.023 1.00 36.84 112 LYS A C 1
ATOM 919 O O . LYS A 1 112 ? 14.231 -16.208 -25.114 1.00 36.84 112 LYS A O 1
ATOM 924 N N . GLU A 1 113 ? 13.366 -17.927 -26.307 1.00 45.28 113 GLU A N 1
ATOM 925 C CA . GLU A 1 113 ? 12.205 -18.332 -25.487 1.00 45.28 113 GLU A CA 1
ATOM 926 C C . GLU A 1 113 ? 11.504 -17.239 -24.645 1.00 45.28 113 GLU A C 1
ATOM 928 O O . GLU A 1 113 ? 11.848 -17.035 -23.471 1.00 45.28 113 GLU A O 1
ATOM 933 N N . PRO A 1 114 ? 10.449 -16.582 -25.171 1.00 45.00 114 PRO A N 1
ATOM 934 C CA . PRO A 1 114 ? 9.633 -15.661 -24.391 1.00 45.00 114 PRO A CA 1
ATOM 935 C C . PRO A 1 114 ? 8.765 -16.423 -23.378 1.00 45.00 114 PRO A C 1
ATOM 937 O O . PRO A 1 114 ? 7.581 -16.678 -23.596 1.00 45.00 114 PRO A O 1
ATOM 940 N N . SER A 1 115 ? 9.338 -16.711 -22.206 1.00 55.03 115 SER A N 1
ATOM 941 C CA . SER A 1 115 ? 8.572 -16.980 -20.980 1.00 55.03 115 SER A CA 1
ATOM 942 C C . SER A 1 115 ? 7.869 -15.690 -20.537 1.00 55.03 115 SER A C 1
ATOM 944 O O . SER A 1 115 ? 8.311 -14.977 -19.633 1.00 55.03 115 SER A O 1
ATOM 946 N N . SER A 1 116 ? 6.801 -15.355 -21.268 1.00 83.62 116 SER A N 1
ATOM 947 C CA . SER A 1 116 ? 6.015 -14.138 -21.090 1.00 83.62 116 SER A CA 1
ATOM 948 C C . SER A 1 116 ? 5.519 -14.036 -19.653 1.00 83.62 116 SER A C 1
ATOM 950 O O . SER A 1 116 ? 5.089 -15.021 -19.054 1.00 83.62 116 SER A O 1
ATOM 952 N N . ILE A 1 117 ? 5.614 -12.838 -19.080 1.00 89.69 117 ILE A N 1
ATOM 953 C CA . ILE A 1 117 ? 5.297 -12.622 -17.670 1.00 89.69 117 ILE A CA 1
ATOM 954 C C . ILE A 1 117 ? 3.768 -12.699 -17.508 1.00 89.69 117 ILE A C 1
ATOM 956 O O . ILE A 1 117 ? 3.069 -11.897 -18.136 1.00 89.69 117 ILE A O 1
ATOM 960 N N . PRO A 1 118 ? 3.229 -13.604 -16.666 1.00 94.06 118 PRO A N 1
ATOM 961 C CA . PRO A 1 118 ? 1.794 -13.863 -16.552 1.00 94.06 118 PRO A CA 1
ATOM 962 C C . PRO A 1 118 ? 1.085 -12.785 -15.710 1.00 94.06 118 PRO A C 1
ATOM 964 O O . PRO A 1 118 ? 0.506 -13.041 -14.654 1.00 94.06 118 PRO A O 1
ATOM 967 N N . TYR A 1 119 ? 1.133 -11.530 -16.175 1.00 92.69 119 TYR A N 1
ATOM 968 C CA . TYR A 1 119 ? 0.515 -10.378 -15.507 1.00 92.69 119 TYR A CA 1
ATOM 969 C C . TYR A 1 119 ? -0.997 -10.543 -15.319 1.00 92.69 119 TYR A C 1
ATOM 971 O O . TYR A 1 119 ? -1.549 -9.990 -14.372 1.00 92.69 119 TYR A O 1
ATOM 979 N N . ALA A 1 120 ? -1.661 -11.260 -16.234 1.00 92.88 120 ALA A N 1
ATOM 980 C CA . ALA A 1 120 ? -3.085 -11.560 -16.146 1.00 92.88 120 ALA A CA 1
ATOM 981 C C . ALA A 1 120 ? -3.366 -12.501 -14.968 1.00 92.88 120 ALA A C 1
ATOM 983 O O . ALA A 1 120 ? -4.056 -12.097 -14.040 1.00 92.88 120 ALA A O 1
ATOM 984 N N . GLU A 1 121 ? -2.760 -13.691 -14.953 1.00 93.44 121 GLU A N 1
ATOM 985 C CA . GLU A 1 121 ? -2.960 -14.721 -13.921 1.00 93.44 121 GLU A CA 1
ATOM 986 C C . GLU A 1 121 ? -2.688 -14.189 -12.506 1.00 93.44 121 GLU A C 1
ATOM 988 O O . GLU A 1 121 ? -3.531 -14.331 -11.625 1.00 93.44 121 GLU A O 1
ATOM 993 N N . ILE A 1 122 ? -1.566 -13.484 -12.300 1.00 94.56 122 ILE A N 1
ATOM 994 C CA . ILE A 1 122 ? -1.189 -12.906 -10.993 1.00 94.56 122 ILE A CA 1
ATOM 995 C C . ILE A 1 122 ? -2.246 -11.914 -10.472 1.00 94.56 122 ILE A C 1
ATOM 997 O O . ILE A 1 122 ? -2.457 -11.798 -9.263 1.00 94.56 122 ILE A O 1
ATOM 1001 N N . ILE A 1 123 ? -2.900 -11.169 -11.367 1.00 94.94 123 ILE A N 1
ATOM 1002 C CA . ILE A 1 123 ? -3.870 -10.130 -11.003 1.00 94.94 123 ILE A CA 1
ATOM 1003 C C . ILE A 1 123 ? -5.296 -10.672 -10.927 1.00 94.94 123 ILE A C 1
ATOM 1005 O O . ILE A 1 123 ? -6.029 -10.263 -10.030 1.00 94.94 123 ILE A O 1
ATOM 1009 N N . THR A 1 124 ? -5.667 -11.622 -11.783 1.00 95.19 124 THR A N 1
ATOM 1010 C CA . THR A 1 124 ? -6.906 -12.397 -11.650 1.00 95.19 124 THR A CA 1
ATOM 1011 C C . THR A 1 124 ? -6.924 -13.134 -10.313 1.00 95.19 124 THR A C 1
ATOM 1013 O O . THR A 1 124 ? -7.877 -12.974 -9.561 1.00 95.19 124 THR A O 1
ATOM 1016 N N . TYR A 1 125 ? -5.829 -13.801 -9.935 1.00 94.81 125 TYR A N 1
ATOM 1017 C CA . TYR A 1 125 ? -5.738 -14.491 -8.648 1.00 94.81 125 TYR A CA 1
ATOM 1018 C C . TYR A 1 125 ? -5.867 -13.534 -7.451 1.00 94.81 125 TYR A C 1
ATOM 1020 O O . TYR A 1 125 ? -6.628 -13.790 -6.523 1.00 94.81 125 TYR A O 1
ATOM 1028 N N . LEU A 1 126 ? -5.198 -12.372 -7.483 1.00 94.25 126 LEU A N 1
ATOM 1029 C CA . LEU A 1 126 ? -5.376 -11.347 -6.444 1.00 94.25 126 LEU A CA 1
ATOM 1030 C C . LEU A 1 126 ? -6.825 -10.831 -6.371 1.00 94.25 126 LEU A C 1
ATOM 1032 O O . LEU A 1 126 ? -7.319 -10.553 -5.280 1.00 94.25 126 LEU A O 1
ATOM 1036 N N . ASN A 1 127 ? -7.492 -10.668 -7.514 1.00 94.56 127 ASN A N 1
ATOM 1037 C CA . ASN A 1 127 ? -8.887 -10.238 -7.582 1.00 94.56 127 ASN A CA 1
ATOM 1038 C C . ASN A 1 127 ? -9.818 -11.281 -6.942 1.00 94.56 127 ASN A C 1
ATOM 1040 O O . ASN A 1 127 ? -10.607 -10.918 -6.071 1.00 94.56 127 ASN A O 1
ATOM 1044 N N . GLU A 1 128 ? -9.659 -12.557 -7.306 1.00 93.94 128 GLU A N 1
ATOM 1045 C CA . GLU A 1 128 ? -10.400 -13.706 -6.764 1.00 93.94 128 GLU A CA 1
ATOM 1046 C C . GLU A 1 128 ? -10.222 -13.846 -5.247 1.00 93.94 128 GLU A C 1
ATOM 1048 O O . GLU A 1 128 ? -11.208 -13.948 -4.523 1.00 93.94 128 GLU A O 1
ATOM 1053 N N . GLN A 1 129 ? -8.983 -13.781 -4.747 1.00 89.94 129 GLN A N 1
ATOM 1054 C CA . GLN A 1 129 ? -8.702 -13.923 -3.313 1.00 89.94 129 GLN A CA 1
ATOM 1055 C C . GLN A 1 129 ? -9.180 -12.729 -2.467 1.00 89.94 129 GLN A C 1
ATOM 1057 O O . GLN A 1 129 ? -9.290 -12.854 -1.250 1.00 89.94 129 GLN A O 1
ATOM 1062 N N . THR A 1 130 ? -9.438 -11.554 -3.059 1.00 89.31 130 THR A N 1
ATOM 1063 C CA . THR A 1 130 ? -9.689 -10.321 -2.281 1.00 89.31 130 THR A CA 1
ATOM 1064 C C . THR A 1 130 ? -10.994 -9.584 -2.583 1.00 89.31 130 THR A C 1
ATOM 1066 O O . THR A 1 130 ? -11.194 -8.507 -2.015 1.00 89.31 130 THR A O 1
ATOM 1069 N N . ASP A 1 131 ? -11.854 -10.150 -3.437 1.00 92.06 131 ASP A N 1
ATOM 1070 C CA . ASP A 1 131 ? -13.078 -9.541 -3.991 1.00 92.06 131 ASP A CA 1
ATOM 1071 C C . ASP A 1 131 ? -12.831 -8.130 -4.560 1.00 92.06 131 ASP A C 1
ATOM 1073 O O . ASP A 1 131 ? -13.417 -7.118 -4.160 1.00 92.06 131 ASP A O 1
ATOM 1077 N N . LYS A 1 132 ? -11.839 -8.035 -5.456 1.00 91.12 132 LYS A N 1
ATOM 1078 C CA . LYS A 1 132 ? -11.365 -6.767 -6.041 1.00 91.12 132 LYS A CA 1
ATOM 1079 C C . LYS A 1 132 ? -11.235 -6.849 -7.553 1.00 91.12 132 LYS A C 1
ATOM 1081 O O . LYS A 1 132 ? -11.260 -7.912 -8.150 1.00 91.12 132 LYS A O 1
ATOM 1086 N N . ASN A 1 133 ? -11.119 -5.681 -8.181 1.00 94.00 133 ASN A N 1
ATOM 1087 C CA . ASN A 1 133 ? -11.179 -5.517 -9.634 1.00 94.00 133 ASN A CA 1
ATOM 1088 C C . ASN A 1 133 ? -9.974 -4.713 -10.165 1.00 94.00 133 ASN A C 1
ATOM 1090 O O . ASN A 1 133 ? -10.114 -3.691 -10.843 1.00 94.00 133 ASN A O 1
ATOM 1094 N N . PHE A 1 134 ? -8.756 -5.145 -9.825 1.00 93.25 134 PHE A N 1
ATOM 1095 C CA . PHE A 1 134 ? -7.523 -4.592 -10.388 1.00 93.25 134 PHE A CA 1
ATOM 1096 C C . PHE A 1 134 ? -7.350 -5.031 -11.851 1.00 93.25 134 PHE A C 1
ATOM 1098 O O . PHE A 1 134 ? -7.588 -6.185 -12.198 1.00 93.25 134 PHE A O 1
ATOM 1105 N N . LYS A 1 135 ? -6.897 -4.119 -12.722 1.00 93.25 135 LYS A N 1
ATOM 1106 C CA . LYS A 1 135 ? -6.676 -4.403 -14.151 1.00 93.25 135 LYS A CA 1
ATOM 1107 C C . LYS A 1 135 ? -5.212 -4.810 -14.422 1.00 93.25 135 LYS A C 1
ATOM 1109 O O . LYS A 1 135 ? -4.314 -4.053 -14.039 1.00 93.25 135 LYS A O 1
ATOM 1114 N N . PRO A 1 136 ? -4.937 -5.926 -15.130 1.00 89.75 136 PRO A N 1
ATOM 1115 C CA . PRO A 1 136 ? -3.568 -6.376 -15.425 1.00 89.75 136 PRO A CA 1
ATOM 1116 C C . PRO A 1 136 ? -2.826 -5.488 -16.439 1.00 89.75 136 PRO A C 1
ATOM 1118 O O . PRO A 1 136 ? -1.599 -5.523 -16.511 1.00 89.75 136 PRO A O 1
ATOM 1121 N N . SER A 1 137 ? -3.544 -4.647 -17.191 1.00 89.50 137 SER A N 1
ATOM 1122 C CA . SER A 1 137 ? -2.989 -3.659 -18.129 1.00 89.50 137 SER A CA 1
ATOM 1123 C C . SER A 1 137 ? -2.414 -2.397 -17.462 1.00 89.50 137 SER A C 1
ATOM 1125 O O . SER A 1 137 ? -1.876 -1.524 -18.140 1.00 89.50 137 SER A O 1
ATOM 1127 N N . VAL A 1 138 ? -2.508 -2.257 -16.133 1.00 93.62 138 VAL A N 1
ATOM 1128 C CA . VAL A 1 138 ? -1.994 -1.072 -15.428 1.00 93.62 138 VAL A CA 1
ATOM 1129 C C . VAL A 1 138 ? -0.466 -1.095 -15.402 1.00 93.62 138 VAL A C 1
ATOM 1131 O O . VAL A 1 138 ? 0.140 -1.866 -14.659 1.00 93.62 138 VAL A O 1
ATOM 1134 N N . ARG A 1 139 ? 0.170 -0.183 -16.146 1.00 92.50 139 ARG A N 1
ATOM 1135 C CA . ARG A 1 139 ? 1.635 -0.125 -16.302 1.00 92.50 139 ARG A CA 1
ATOM 1136 C C . ARG A 1 139 ? 2.409 -0.153 -14.975 1.00 92.50 139 ARG A C 1
ATOM 1138 O O . ARG A 1 139 ? 3.371 -0.894 -14.858 1.00 92.50 139 ARG A O 1
ATOM 1145 N N . LYS A 1 140 ? 1.954 0.567 -13.938 1.00 91.12 140 LYS A N 1
ATOM 1146 C CA . LYS A 1 140 ? 2.566 0.530 -12.588 1.00 91.12 140 LYS A CA 1
ATOM 1147 C C . LYS A 1 140 ? 2.526 -0.854 -11.927 1.00 91.12 140 LYS A C 1
ATOM 1149 O O . LYS A 1 140 ? 3.436 -1.208 -11.185 1.00 91.12 140 LYS A O 1
ATOM 1154 N N . THR A 1 141 ? 1.458 -1.612 -12.155 1.00 92.12 141 THR A N 1
ATOM 1155 C CA . THR A 1 141 ? 1.292 -2.979 -11.644 1.00 92.12 141 THR A CA 1
ATOM 1156 C C . THR A 1 141 ? 2.262 -3.917 -12.358 1.00 92.12 141 THR A C 1
ATOM 1158 O O . THR A 1 141 ? 2.989 -4.665 -11.707 1.00 92.12 141 THR A O 1
ATOM 1161 N N . GLN A 1 142 ? 2.350 -3.795 -13.684 1.00 94.50 142 GLN A N 1
ATOM 1162 C CA . GLN A 1 142 ? 3.317 -4.523 -14.506 1.00 94.50 142 GLN A CA 1
ATOM 1163 C C . GLN A 1 142 ? 4.766 -4.172 -14.131 1.00 94.50 142 GLN A C 1
ATOM 1165 O O . GLN A 1 142 ? 5.578 -5.074 -13.971 1.00 94.50 142 GLN A O 1
ATOM 1170 N N . GLU A 1 143 ? 5.085 -2.894 -13.892 1.00 95.38 143 GLU A N 1
ATOM 1171 C CA . GLU A 1 143 ? 6.393 -2.429 -13.397 1.00 95.38 143 GLU A CA 1
ATOM 1172 C C . GLU A 1 143 ? 6.804 -3.145 -12.092 1.00 95.38 143 GLU A C 1
ATOM 1174 O O . GLU A 1 143 ? 7.971 -3.504 -11.936 1.00 95.38 143 GLU A O 1
ATOM 1179 N N . LYS A 1 144 ? 5.865 -3.405 -11.164 1.00 95.44 144 LYS A N 1
ATOM 1180 C CA . LYS A 1 144 ? 6.146 -4.174 -9.935 1.00 95.44 144 LYS A CA 1
ATOM 1181 C C . LYS A 1 144 ? 6.355 -5.661 -10.197 1.00 95.44 144 LYS A C 1
ATOM 1183 O O . LYS A 1 144 ? 7.349 -6.214 -9.735 1.00 95.44 144 LYS A O 1
ATOM 1188 N N . ILE A 1 145 ? 5.452 -6.294 -10.945 1.00 95.12 145 ILE A N 1
ATOM 1189 C CA . ILE A 1 145 ? 5.541 -7.728 -11.255 1.00 95.12 145 ILE A CA 1
ATOM 1190 C C . ILE A 1 145 ? 6.827 -8.023 -12.042 1.00 95.12 145 ILE A C 1
ATOM 1192 O O . ILE A 1 145 ? 7.563 -8.942 -11.694 1.00 95.12 145 ILE A O 1
ATOM 1196 N N . ARG A 1 146 ? 7.164 -7.188 -13.035 1.00 95.75 146 ARG A N 1
ATOM 1197 C CA . ARG A 1 146 ? 8.385 -7.306 -13.845 1.00 95.75 146 ARG A CA 1
ATOM 1198 C C . ARG A 1 146 ? 9.656 -7.206 -13.005 1.00 95.75 146 ARG A C 1
ATOM 1200 O O . ARG A 1 146 ? 10.553 -8.017 -13.209 1.00 95.75 146 ARG A O 1
ATOM 1207 N N . ALA A 1 147 ? 9.722 -6.274 -12.050 1.00 96.12 147 ALA A N 1
ATOM 1208 C CA . ALA A 1 147 ? 10.878 -6.149 -11.159 1.00 96.12 147 ALA A CA 1
ATOM 1209 C C . ALA A 1 147 ? 11.116 -7.439 -10.351 1.00 96.12 147 ALA A C 1
ATOM 1211 O O . ALA A 1 147 ? 12.227 -7.966 -10.340 1.00 96.12 147 ALA A O 1
ATOM 1212 N N . ARG A 1 148 ? 10.057 -8.009 -9.760 1.00 96.50 148 ARG A N 1
ATOM 1213 C CA . ARG A 1 148 ? 10.126 -9.281 -9.017 1.00 96.50 148 ARG A CA 1
ATOM 1214 C C . ARG A 1 148 ? 10.467 -10.469 -9.930 1.00 96.50 148 ARG A C 1
ATOM 1216 O O . ARG A 1 148 ? 11.271 -11.318 -9.563 1.00 96.50 148 ARG A O 1
ATOM 1223 N N . TRP A 1 149 ? 9.943 -10.496 -11.156 1.00 95.81 149 TRP A N 1
ATOM 1224 C CA . TRP A 1 149 ? 10.267 -11.532 -12.146 1.00 95.81 149 TRP A CA 1
ATOM 1225 C C . TRP A 1 149 ? 11.741 -11.505 -12.587 1.00 95.81 149 TRP A C 1
ATOM 1227 O O . TRP A 1 149 ? 12.352 -12.558 -12.801 1.00 95.81 149 TRP A O 1
ATOM 1237 N N . GLN A 1 150 ? 12.326 -10.304 -12.692 1.00 94.31 150 GLN A N 1
ATOM 1238 C CA . GLN A 1 150 ? 13.751 -10.079 -12.974 1.00 94.31 150 GLN A CA 1
ATOM 1239 C C . GLN A 1 150 ? 14.651 -10.462 -11.788 1.00 94.31 150 GLN A C 1
ATOM 1241 O O . GLN A 1 150 ? 15.737 -10.995 -12.000 1.00 94.31 150 GLN A O 1
ATOM 1246 N N . GLU A 1 151 ? 14.170 -10.301 -10.553 1.00 93.94 151 GLU A N 1
ATOM 1247 C CA . GLU A 1 151 ? 14.790 -10.835 -9.325 1.00 93.94 151 GLU A CA 1
ATOM 1248 C C . GLU A 1 151 ? 14.667 -12.373 -9.195 1.00 93.94 151 GLU A C 1
ATOM 1250 O O . GLU A 1 151 ? 15.152 -12.950 -8.228 1.00 93.94 151 GLU A O 1
ATOM 1255 N N . LYS A 1 152 ? 14.124 -13.042 -10.228 1.00 93.81 152 LYS A N 1
ATOM 1256 C CA . LYS A 1 152 ? 13.920 -14.497 -10.405 1.00 93.81 152 LYS A CA 1
ATOM 1257 C C . LYS A 1 152 ? 12.667 -15.100 -9.761 1.00 93.81 152 LYS A C 1
ATOM 1259 O O . LYS A 1 152 ? 12.452 -16.295 -9.952 1.00 93.81 152 LYS A O 1
ATOM 1264 N N . HIS A 1 153 ? 11.801 -14.309 -9.130 1.00 94.38 153 HIS A N 1
ATOM 1265 C CA . HIS A 1 153 ? 10.521 -14.810 -8.618 1.00 94.38 153 HIS A CA 1
ATOM 1266 C C . HIS A 1 153 ? 9.594 -15.301 -9.742 1.00 94.38 153 HIS A C 1
ATOM 1268 O O . HIS A 1 153 ? 9.636 -14.801 -10.874 1.00 94.38 153 HIS A O 1
ATOM 1274 N N . ARG A 1 154 ? 8.750 -16.288 -9.447 1.00 95.56 154 ARG A N 1
ATOM 1275 C CA . ARG A 1 154 ? 7.822 -16.949 -10.381 1.00 95.56 154 ARG A CA 1
ATOM 1276 C C . ARG A 1 154 ? 6.399 -16.954 -9.831 1.00 95.56 154 ARG A C 1
ATOM 1278 O O . ARG A 1 154 ? 6.181 -16.581 -8.687 1.00 95.56 154 ARG A O 1
ATOM 1285 N N . LEU A 1 155 ? 5.429 -17.350 -10.660 1.00 93.00 155 LEU A N 1
ATOM 1286 C CA . LEU A 1 155 ? 3.985 -17.283 -10.374 1.00 93.00 155 LEU A CA 1
ATOM 1287 C C . LEU A 1 155 ? 3.616 -17.746 -8.948 1.00 93.00 155 LEU A C 1
ATOM 1289 O O . LEU A 1 155 ? 2.921 -17.021 -8.242 1.00 93.00 155 LEU A O 1
ATOM 1293 N N . GLN A 1 156 ? 4.167 -18.881 -8.509 1.00 92.38 156 GLN A N 1
ATOM 1294 C CA . GLN A 1 156 ? 3.949 -19.454 -7.174 1.00 92.38 156 GLN A CA 1
ATOM 1295 C C . GLN A 1 156 ? 4.372 -18.521 -6.023 1.00 92.38 156 GLN A C 1
ATOM 1297 O O . GLN A 1 156 ? 3.687 -18.471 -5.005 1.00 92.38 156 GLN A O 1
ATOM 1302 N N . ASP A 1 157 ? 5.438 -17.729 -6.186 1.00 95.38 157 ASP A N 1
ATOM 1303 C CA . ASP A 1 157 ? 5.870 -16.749 -5.179 1.00 95.38 157 ASP A CA 1
ATOM 1304 C C . ASP A 1 157 ? 4.849 -15.610 -5.042 1.00 95.38 157 ASP A C 1
ATOM 1306 O O . ASP A 1 157 ? 4.563 -15.143 -3.939 1.00 95.38 157 ASP A O 1
ATOM 1310 N N . PHE A 1 158 ? 4.277 -15.156 -6.166 1.00 96.75 158 PHE A N 1
ATOM 1311 C CA . PHE A 1 158 ? 3.229 -14.134 -6.151 1.00 96.75 158 PHE A CA 1
ATOM 1312 C C . P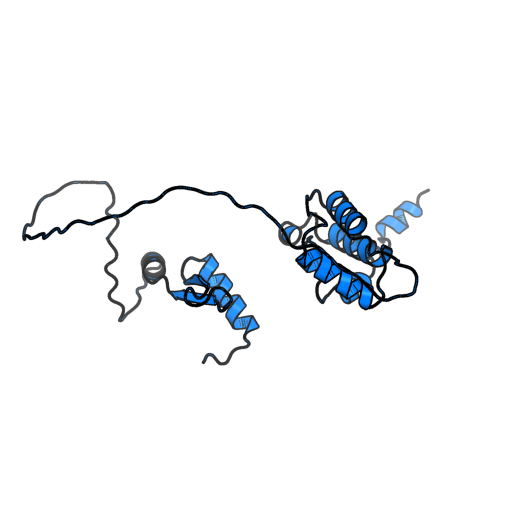HE A 1 158 ? 1.950 -14.671 -5.514 1.00 96.75 158 PHE A C 1
ATOM 1314 O O . PHE A 1 158 ? 1.359 -13.959 -4.707 1.00 96.75 158 PHE A O 1
ATOM 1321 N N . GLN A 1 159 ? 1.553 -15.906 -5.845 1.00 95.25 159 GLN A N 1
ATOM 1322 C CA . GLN A 1 159 ? 0.403 -16.581 -5.239 1.00 95.25 159 GLN A CA 1
ATOM 1323 C C . GLN A 1 159 ? 0.592 -16.699 -3.725 1.00 95.25 159 GLN A C 1
ATOM 1325 O O . GLN A 1 159 ? -0.192 -16.109 -2.991 1.00 95.25 159 GLN A O 1
ATOM 1330 N N . LYS A 1 160 ? 1.712 -17.263 -3.249 1.00 94.88 160 LYS A N 1
ATOM 1331 C CA . LYS A 1 160 ? 1.996 -17.356 -1.808 1.00 94.88 160 LYS A CA 1
ATOM 1332 C C . LYS A 1 160 ? 1.935 -15.993 -1.103 1.00 94.88 160 LYS A C 1
ATOM 1334 O O . LYS A 1 160 ? 1.313 -15.870 -0.053 1.00 94.88 160 LYS A O 1
ATOM 1339 N N . VAL A 1 161 ? 2.528 -14.940 -1.677 1.00 96.00 161 VAL A N 1
ATOM 1340 C CA . VAL A 1 161 ? 2.462 -13.582 -1.096 1.00 96.00 161 VAL A CA 1
ATOM 1341 C C . VAL A 1 161 ? 1.034 -13.014 -1.085 1.00 96.00 161 VAL A C 1
ATOM 1343 O O . VAL A 1 161 ? 0.695 -12.254 -0.174 1.00 96.00 161 VAL A O 1
ATOM 1346 N N . ILE A 1 162 ? 0.191 -13.365 -2.060 1.00 96.00 162 ILE A N 1
ATOM 1347 C CA . ILE A 1 162 ? -1.242 -13.037 -2.054 1.00 96.00 162 ILE A CA 1
ATOM 1348 C C . ILE A 1 162 ? -1.943 -13.805 -0.928 1.00 96.00 162 ILE A C 1
ATOM 1350 O O . ILE A 1 162 ? -2.648 -13.172 -0.145 1.00 96.00 162 ILE A O 1
ATOM 1354 N N . ASP A 1 163 ? -1.705 -15.107 -0.789 1.00 94.25 163 ASP A N 1
ATOM 1355 C CA . ASP A 1 163 ? -2.378 -15.986 0.175 1.00 94.25 163 ASP A CA 1
ATOM 1356 C C . ASP A 1 163 ? -2.047 -15.599 1.619 1.00 94.25 163 ASP A C 1
ATOM 1358 O O . ASP A 1 163 ? -2.937 -15.228 2.391 1.00 94.25 163 ASP A O 1
ATOM 1362 N N . THR A 1 164 ? -0.753 -15.567 1.962 1.00 92.88 164 THR A N 1
ATOM 1363 C CA . THR A 1 164 ? -0.260 -15.204 3.298 1.00 92.88 164 THR A CA 1
ATOM 1364 C C . THR A 1 164 ? -0.774 -13.823 3.718 1.00 92.88 164 THR A C 1
ATOM 1366 O O . THR A 1 164 ? -1.142 -13.625 4.877 1.00 92.88 164 THR A O 1
ATOM 1369 N N . LYS A 1 165 ? -0.853 -12.846 2.800 1.00 94.25 165 LYS A N 1
ATOM 1370 C CA . LYS A 1 165 ? -1.362 -11.503 3.134 1.00 94.25 165 LYS A CA 1
ATOM 1371 C C . LYS A 1 165 ? -2.871 -11.391 3.135 1.00 94.25 165 LYS A C 1
ATOM 1373 O O . LYS A 1 165 ? -3.397 -10.671 3.981 1.00 94.25 165 LYS A O 1
ATOM 1378 N N . THR A 1 166 ? -3.571 -12.098 2.261 1.00 93.56 166 THR A N 1
ATOM 1379 C CA . THR A 1 166 ? -5.036 -12.139 2.266 1.00 93.56 166 THR A CA 1
ATOM 1380 C C . THR A 1 166 ? -5.525 -12.741 3.577 1.00 93.56 166 THR A C 1
ATOM 1382 O O . THR A 1 166 ? -6.287 -12.082 4.282 1.00 93.56 166 THR A O 1
ATOM 1385 N N . ALA A 1 167 ? -4.985 -13.895 3.982 1.00 90.81 167 ALA A N 1
ATOM 1386 C CA . ALA A 1 167 ? -5.293 -14.531 5.262 1.00 90.81 167 ALA A CA 1
ATOM 1387 C C . ALA A 1 167 ? -5.024 -13.609 6.469 1.00 90.81 167 ALA A C 1
ATOM 1389 O O . ALA A 1 167 ? -5.850 -13.528 7.376 1.00 90.81 167 ALA A O 1
ATOM 1390 N N . GLN A 1 168 ? -3.909 -12.864 6.466 1.00 89.69 168 GLN A N 1
ATOM 1391 C CA . GLN A 1 168 ? -3.597 -11.900 7.530 1.00 89.69 168 GLN A CA 1
ATOM 1392 C C . GLN A 1 168 ? -4.510 -10.659 7.543 1.00 89.69 168 GLN A C 1
ATOM 1394 O O . GLN A 1 168 ? -4.782 -10.131 8.619 1.00 89.69 168 GLN A O 1
ATOM 1399 N N . TRP A 1 169 ? -4.896 -10.111 6.383 1.00 93.44 169 TRP A N 1
ATOM 1400 C CA . TRP A 1 169 ? -5.399 -8.728 6.287 1.00 93.44 169 TRP A CA 1
ATOM 1401 C C . TRP A 1 169 ? -6.833 -8.579 5.775 1.00 93.44 169 TRP A C 1
ATOM 1403 O O . TRP A 1 169 ? -7.372 -7.480 5.894 1.00 93.44 169 TRP A O 1
ATOM 1413 N N . ILE A 1 170 ? -7.475 -9.605 5.204 1.00 91.25 170 ILE A N 1
ATOM 1414 C CA . ILE A 1 170 ? -8.810 -9.432 4.601 1.00 91.25 170 ILE A CA 1
ATOM 1415 C C . ILE A 1 170 ? -9.884 -9.092 5.643 1.00 91.25 170 ILE A C 1
ATOM 1417 O O . ILE A 1 170 ? -10.712 -8.213 5.406 1.00 91.25 170 ILE A O 1
ATOM 1421 N N . ASN A 1 171 ? -9.790 -9.695 6.828 1.00 86.12 171 ASN A N 1
ATOM 1422 C CA . ASN A 1 171 ? -10.710 -9.480 7.948 1.00 86.12 171 ASN A CA 1
ATOM 1423 C C . ASN A 1 171 ? -10.295 -8.322 8.881 1.00 86.12 171 ASN A C 1
ATOM 1425 O O . ASN A 1 171 ? -10.992 -8.041 9.852 1.00 86.12 171 ASN A O 1
ATOM 1429 N N . ASP A 1 172 ? -9.176 -7.642 8.607 1.00 88.44 172 ASP A N 1
ATOM 1430 C CA . ASP A 1 172 ? -8.690 -6.498 9.389 1.00 88.44 172 ASP A CA 1
ATOM 1431 C C . ASP A 1 172 ? -9.154 -5.175 8.728 1.00 88.44 172 ASP A C 1
ATOM 1433 O O . ASP A 1 172 ? -8.676 -4.830 7.637 1.00 88.44 172 ASP A O 1
ATOM 1437 N N . PRO A 1 173 ? -10.033 -4.376 9.375 1.00 86.94 173 PRO A N 1
ATOM 1438 C CA . PRO A 1 173 ? -10.539 -3.115 8.814 1.00 86.94 173 PRO A CA 1
ATOM 1439 C C . PRO A 1 173 ? -9.452 -2.057 8.559 1.00 86.94 173 PRO A C 1
ATOM 1441 O O . PRO A 1 173 ? -9.598 -1.170 7.711 1.00 86.94 173 PRO A O 1
ATOM 1444 N N . SER A 1 174 ? -8.335 -2.125 9.284 1.00 87.94 174 SER A N 1
ATOM 1445 C CA . SER A 1 174 ? -7.177 -1.264 9.071 1.00 87.94 174 SER A CA 1
ATOM 1446 C C . SER A 1 174 ? -6.268 -1.766 7.952 1.00 87.94 174 SER A C 1
ATOM 1448 O O . SER A 1 174 ? -5.682 -0.922 7.267 1.00 87.94 174 SER A O 1
ATOM 1450 N N . MET A 1 175 ? -6.156 -3.077 7.734 1.00 92.38 175 MET A N 1
ATOM 1451 C CA . MET A 1 175 ? -5.156 -3.657 6.831 1.00 92.38 175 MET A CA 1
ATOM 1452 C C . MET A 1 175 ? -5.688 -4.092 5.458 1.00 92.38 175 MET A C 1
ATOM 1454 O O . MET A 1 175 ? -4.926 -4.015 4.493 1.00 92.38 175 MET A O 1
ATOM 1458 N N . ASN A 1 176 ? -6.976 -4.427 5.299 1.00 89.88 176 ASN A N 1
ATOM 1459 C CA . ASN A 1 176 ? -7.562 -4.866 4.017 1.00 89.88 176 ASN A CA 1
ATOM 1460 C C . ASN A 1 176 ? -7.264 -3.884 2.857 1.00 89.88 176 ASN A C 1
ATOM 1462 O O . ASN A 1 176 ? -6.900 -4.292 1.751 1.00 89.88 176 ASN A O 1
ATOM 1466 N N . LYS A 1 177 ? -7.289 -2.569 3.123 1.00 90.62 177 LYS A N 1
ATOM 1467 C CA . LYS A 1 177 ? -6.950 -1.499 2.154 1.00 90.62 177 LYS A CA 1
ATOM 1468 C C . LYS A 1 177 ? -5.521 -1.558 1.578 1.00 90.62 177 LYS A C 1
ATOM 1470 O O . LYS A 1 177 ? -5.214 -0.848 0.615 1.00 90.62 177 LYS A O 1
ATOM 1475 N N . PHE A 1 178 ? -4.637 -2.370 2.160 1.00 94.31 178 PHE A N 1
ATOM 1476 C CA . PHE A 1 178 ? -3.279 -2.611 1.672 1.00 94.31 178 PHE A CA 1
ATOM 1477 C C . PHE A 1 178 ? -3.155 -3.850 0.774 1.00 94.31 178 PHE A C 1
ATOM 1479 O O . PHE A 1 178 ? -2.142 -3.954 0.080 1.00 94.31 178 PHE A O 1
ATOM 1486 N N . LEU A 1 179 ? -4.173 -4.717 0.705 1.00 95.69 179 LEU A N 1
ATOM 1487 C CA . LEU A 1 179 ? -4.284 -5.801 -0.279 1.00 95.69 179 LEU A CA 1
ATOM 1488 C C . LEU A 1 179 ? -4.510 -5.206 -1.677 1.00 95.69 179 LEU A C 1
ATOM 1490 O O . LEU A 1 179 ? -5.643 -4.948 -2.092 1.00 95.69 179 LEU A O 1
ATOM 1494 N N . ARG A 1 180 ? -3.394 -4.897 -2.348 1.00 95.81 180 ARG A N 1
ATOM 1495 C CA . ARG A 1 180 ? -3.304 -4.317 -3.695 1.00 95.81 180 ARG A CA 1
ATOM 1496 C C . ARG A 1 180 ? -1.898 -4.533 -4.285 1.00 95.81 180 ARG A C 1
ATOM 1498 O O . ARG A 1 180 ? -0.935 -4.593 -3.509 1.00 95.81 180 ARG A O 1
ATOM 1505 N N . PRO A 1 181 ? -1.724 -4.530 -5.622 1.00 95.56 181 PRO A N 1
ATOM 1506 C CA . PRO A 1 181 ? -0.440 -4.862 -6.251 1.00 95.56 181 PRO A CA 1
ATOM 1507 C C . PRO A 1 181 ? 0.738 -3.971 -5.831 1.00 95.56 181 PRO A C 1
ATOM 1509 O O . PRO A 1 181 ? 1.844 -4.464 -5.634 1.00 95.56 181 PRO A O 1
ATOM 1512 N N . GLU A 1 182 ? 0.512 -2.662 -5.644 1.00 95.06 182 GLU A N 1
ATOM 1513 C CA . GLU A 1 182 ? 1.570 -1.723 -5.230 1.00 95.06 182 GLU A CA 1
ATOM 1514 C C . GLU A 1 182 ? 2.204 -2.067 -3.870 1.00 95.06 182 GLU A C 1
ATOM 1516 O O . GLU A 1 182 ? 3.375 -1.742 -3.655 1.00 95.06 182 GLU A O 1
ATOM 1521 N N . THR A 1 183 ? 1.441 -2.679 -2.954 1.00 95.56 183 THR A N 1
ATOM 1522 C CA . THR A 1 183 ? 1.924 -3.040 -1.612 1.00 95.56 183 THR A CA 1
ATOM 1523 C C . THR A 1 183 ? 2.542 -4.429 -1.614 1.00 95.56 183 THR A C 1
ATOM 1525 O O . THR A 1 183 ? 3.685 -4.583 -1.186 1.00 95.56 183 THR A O 1
ATOM 1528 N N . LEU A 1 184 ? 1.792 -5.424 -2.104 1.00 96.50 184 LEU A N 1
ATOM 1529 C CA . LEU A 1 184 ? 2.179 -6.837 -2.076 1.00 96.50 184 LEU A CA 1
ATOM 1530 C C . LEU A 1 184 ? 3.471 -7.054 -2.865 1.00 96.50 184 LEU A C 1
ATOM 1532 O O . LEU A 1 184 ? 4.440 -7.599 -2.345 1.00 96.50 184 LEU A O 1
ATOM 1536 N N . PHE A 1 185 ? 3.540 -6.492 -4.073 1.00 97.00 185 PHE A N 1
ATOM 1537 C CA . PHE A 1 185 ? 4.707 -6.567 -4.957 1.00 97.00 185 PHE A CA 1
ATOM 1538 C C . PHE A 1 185 ? 5.659 -5.368 -4.747 1.00 97.00 185 PHE A C 1
ATOM 1540 O O . PHE A 1 185 ? 6.459 -5.005 -5.612 1.00 97.00 185 PHE A O 1
ATOM 1547 N N . GLY A 1 186 ? 5.564 -4.714 -3.582 1.00 93.75 186 GLY A N 1
ATOM 1548 C CA . GLY A 1 186 ? 6.422 -3.610 -3.158 1.00 93.75 186 GLY A CA 1
ATOM 1549 C C . GLY A 1 186 ? 7.836 -4.061 -2.767 1.00 93.75 186 GLY A C 1
ATOM 1550 O O . GLY A 1 186 ? 8.267 -5.181 -3.035 1.00 93.75 186 GLY A O 1
ATOM 1551 N N . THR A 1 187 ? 8.601 -3.194 -2.098 1.00 94.31 187 THR A N 1
ATOM 1552 C CA . THR A 1 187 ? 9.966 -3.512 -1.614 1.00 94.31 187 THR A CA 1
ATOM 1553 C C . THR A 1 187 ? 10.007 -4.523 -0.462 1.00 94.31 187 THR A C 1
ATOM 1555 O O . THR A 1 187 ? 11.089 -4.896 -0.029 1.00 94.31 187 THR A O 1
ATOM 1558 N N . LYS A 1 188 ? 8.845 -4.964 0.033 1.00 94.12 188 LYS A N 1
ATOM 1559 C CA . LYS A 1 188 ? 8.707 -5.974 1.090 1.00 94.12 188 LYS A CA 1
ATOM 1560 C C . LYS A 1 188 ? 8.355 -7.376 0.576 1.00 94.12 188 LYS A C 1
ATOM 1562 O O . LYS A 1 188 ? 8.181 -8.257 1.403 1.00 94.12 188 LYS A O 1
ATOM 1567 N N . PHE A 1 189 ? 8.273 -7.591 -0.740 1.00 96.25 189 PHE A N 1
ATOM 1568 C CA . PHE A 1 189 ? 7.878 -8.882 -1.324 1.00 96.25 189 PHE A CA 1
ATOM 1569 C C . PHE A 1 189 ? 8.664 -10.071 -0.749 1.00 96.25 189 PHE A C 1
ATOM 1571 O O . PHE A 1 189 ? 8.054 -10.996 -0.235 1.00 96.25 189 PHE A O 1
ATOM 1578 N N . GLU A 1 190 ? 9.998 -9.994 -0.722 1.00 94.94 190 GLU A N 1
ATOM 1579 C CA . GLU A 1 190 ? 10.854 -11.051 -0.156 1.00 94.94 190 GLU A CA 1
ATOM 1580 C C . GLU A 1 190 ? 10.592 -11.290 1.340 1.00 94.94 190 GLU A C 1
ATOM 1582 O O . GLU A 1 190 ? 10.596 -12.424 1.811 1.00 94.94 190 GLU A O 1
ATOM 1587 N N . ALA A 1 191 ? 10.290 -10.233 2.101 1.00 93.94 191 ALA A N 1
ATOM 1588 C CA . ALA A 1 191 ? 9.895 -10.379 3.500 1.00 93.94 191 ALA A CA 1
ATOM 1589 C C . ALA A 1 191 ? 8.520 -11.053 3.631 1.00 93.94 191 ALA A C 1
ATOM 1591 O O . ALA A 1 191 ? 8.327 -11.838 4.545 1.00 93.94 191 ALA A O 1
ATOM 1592 N N . TYR A 1 192 ? 7.583 -10.784 2.718 1.00 94.62 192 TYR A N 1
ATOM 1593 C CA . TYR A 1 192 ? 6.258 -11.411 2.698 1.00 94.62 192 TYR A CA 1
ATOM 1594 C C . TYR A 1 192 ? 6.297 -12.871 2.224 1.00 94.62 192 TYR A C 1
ATOM 1596 O O . TYR A 1 192 ? 5.512 -13.674 2.707 1.00 94.62 192 TYR A O 1
ATOM 1604 N N . LEU A 1 193 ? 7.222 -13.225 1.328 1.00 94.19 193 LEU A N 1
ATOM 1605 C CA . LEU A 1 193 ? 7.429 -14.592 0.838 1.00 94.19 193 LEU A CA 1
ATOM 1606 C C . LEU A 1 193 ? 8.019 -15.510 1.928 1.00 94.19 193 LEU A C 1
ATOM 1608 O O . LEU A 1 193 ? 7.672 -16.693 2.016 1.00 94.19 193 LEU A O 1
ATOM 1612 N N . ASN A 1 194 ? 8.883 -14.936 2.774 1.00 92.06 194 ASN A N 1
ATOM 1613 C CA . ASN A 1 194 ? 9.542 -15.589 3.909 1.00 92.06 194 ASN A CA 1
ATOM 1614 C C . ASN A 1 194 ? 8.850 -15.340 5.266 1.00 92.06 194 ASN A C 1
ATOM 1616 O O . ASN A 1 194 ? 9.304 -15.864 6.285 1.00 92.06 194 ASN A O 1
ATOM 1620 N N . GLU A 1 195 ? 7.755 -14.575 5.314 1.00 86.69 195 GLU A N 1
ATOM 1621 C CA . GLU A 1 195 ? 6.841 -14.590 6.458 1.00 86.69 195 GLU A CA 1
ATOM 1622 C C . GLU A 1 195 ? 6.189 -15.975 6.487 1.00 86.69 195 GLU A C 1
ATOM 1624 O O . GLU A 1 195 ? 5.247 -16.253 5.750 1.00 86.69 195 GLU A O 1
ATOM 1629 N N . GLY A 1 196 ? 6.771 -16.870 7.287 1.00 65.44 196 GLY A N 1
ATOM 1630 C CA . GLY A 1 196 ? 6.320 -18.251 7.388 1.00 65.44 196 GLY A CA 1
ATOM 1631 C C . GLY A 1 196 ? 4.868 -18.334 7.836 1.00 65.44 196 GLY A C 1
ATOM 1632 O O . GLY A 1 196 ? 4.419 -17.552 8.678 1.00 65.44 196 GLY A O 1
ATOM 1633 N N . ASP A 1 197 ? 4.154 -19.308 7.285 1.00 60.06 197 ASP A N 1
ATOM 1634 C CA . ASP A 1 197 ? 2.757 -19.557 7.595 1.00 60.06 197 ASP A CA 1
ATOM 1635 C C . ASP A 1 197 ? 2.615 -19.818 9.100 1.00 60.06 197 ASP A C 1
ATOM 1637 O O . ASP A 1 197 ? 3.066 -20.832 9.636 1.00 60.06 197 ASP A O 1
ATOM 1641 N N . THR A 1 198 ? 2.004 -18.870 9.819 1.00 50.28 198 THR A N 1
ATOM 1642 C CA . THR A 1 198 ? 1.820 -18.964 11.277 1.00 50.28 198 THR A CA 1
ATOM 1643 C C . THR A 1 198 ? 0.755 -19.984 11.682 1.00 50.28 198 THR A C 1
ATOM 1645 O O . THR A 1 198 ? 0.395 -20.054 12.855 1.00 50.28 198 THR A O 1
ATOM 1648 N N . SER A 1 199 ? 0.339 -20.846 10.750 1.00 50.41 199 SER A N 1
ATOM 1649 C CA . SER A 1 199 ? -0.103 -22.214 11.012 1.00 50.41 199 SER A CA 1
ATOM 1650 C C . SER A 1 199 ? 1.051 -23.067 11.565 1.00 50.41 199 SER A C 1
ATOM 1652 O O . SER A 1 199 ? 1.442 -24.089 11.001 1.00 50.41 199 SER A O 1
ATOM 1654 N N . LYS A 1 200 ? 1.551 -22.691 12.748 1.00 52.34 200 LYS A N 1
ATOM 1655 C CA . LYS A 1 200 ? 1.789 -23.731 13.746 1.00 52.34 200 LYS A CA 1
ATOM 1656 C C . LYS A 1 200 ? 0.417 -24.345 13.987 1.00 52.34 200 LYS A C 1
ATOM 1658 O O . LYS A 1 200 ? -0.491 -23.591 14.332 1.00 52.34 200 LYS A O 1
ATOM 1663 N N . GLU A 1 201 ? 0.264 -25.651 13.773 1.00 58.59 201 GLU A N 1
ATOM 1664 C CA . GLU A 1 201 ? -0.965 -26.338 14.178 1.00 58.59 201 GLU A CA 1
ATOM 1665 C C . GLU A 1 201 ? -1.254 -25.947 15.627 1.00 58.59 201 GLU A C 1
ATOM 1667 O O . GLU A 1 201 ? -0.371 -26.026 16.492 1.00 58.59 201 GLU A O 1
ATOM 1672 N N . SER A 1 202 ? -2.451 -25.423 15.877 1.00 66.69 202 SER A N 1
ATOM 1673 C CA . SER A 1 202 ? -2.822 -24.997 17.212 1.00 66.69 202 SER A CA 1
ATOM 1674 C C . SER A 1 202 ? -2.750 -26.203 18.142 1.00 66.69 202 SER A C 1
ATOM 1676 O O . SER A 1 202 ? -3.019 -27.337 17.740 1.00 66.69 202 SER A O 1
ATOM 1678 N N . ALA A 1 203 ? -2.477 -25.964 19.426 1.00 71.00 203 ALA A N 1
ATOM 1679 C CA . ALA A 1 203 ? -2.689 -26.994 20.441 1.00 71.00 203 ALA A CA 1
ATOM 1680 C C . ALA A 1 203 ? -4.143 -27.522 20.411 1.00 71.00 203 ALA A C 1
ATOM 1682 O O . ALA A 1 203 ? -4.395 -28.646 20.828 1.00 71.00 203 ALA A O 1
ATOM 1683 N N . PHE A 1 204 ? -5.075 -26.727 19.869 1.00 71.12 204 PHE A N 1
ATOM 1684 C CA . PHE A 1 204 ? -6.440 -27.129 19.549 1.00 71.12 204 PHE A CA 1
ATOM 1685 C C . PHE A 1 204 ? -6.537 -28.067 18.329 1.00 71.12 204 PHE A C 1
ATOM 1687 O O . PHE A 1 204 ? -7.176 -29.106 18.429 1.00 71.12 204 PHE A O 1
ATOM 1694 N N . ASP A 1 205 ? -5.872 -27.765 17.209 1.00 76.12 205 ASP A N 1
ATOM 1695 C CA . ASP A 1 205 ? -5.940 -28.583 15.982 1.00 76.12 205 ASP A CA 1
ATOM 1696 C C . ASP A 1 205 ? -5.293 -29.963 16.192 1.00 76.12 205 ASP A C 1
ATOM 1698 O O . ASP A 1 205 ? -5.830 -30.990 15.775 1.00 76.12 205 ASP A O 1
ATOM 1702 N N . LEU A 1 206 ? -4.168 -29.991 16.918 1.00 81.88 206 LEU A N 1
ATOM 1703 C CA . LEU A 1 206 ? -3.503 -31.218 17.365 1.00 81.88 206 LEU A CA 1
ATOM 1704 C C . LEU A 1 206 ? -4.367 -32.029 18.342 1.00 81.88 206 LEU A C 1
ATOM 1706 O O . LEU A 1 206 ? -4.296 -33.255 18.342 1.00 81.88 206 LEU A O 1
ATOM 1710 N N . TYR A 1 207 ? -5.181 -31.361 19.165 1.00 79.69 207 TYR A N 1
ATOM 1711 C CA . TYR A 1 207 ? -6.115 -32.020 20.077 1.00 79.69 207 TYR A CA 1
ATOM 1712 C C . TYR A 1 207 ? -7.317 -32.614 19.330 1.00 79.69 207 TYR A C 1
ATOM 1714 O O . TYR A 1 207 ? -7.673 -33.758 19.591 1.00 79.69 207 TYR A O 1
ATOM 1722 N N . VAL A 1 208 ? -7.894 -31.897 18.357 1.00 85.00 208 VAL A N 1
ATOM 1723 C CA . VAL A 1 208 ? -9.002 -32.404 17.524 1.00 85.00 208 VAL A CA 1
ATOM 1724 C C . VAL A 1 208 ? -8.564 -33.629 16.714 1.00 85.00 208 VAL A C 1
ATOM 1726 O O . VAL A 1 208 ? -9.256 -34.642 16.743 1.00 85.00 208 VAL A O 1
ATOM 1729 N N . LYS A 1 209 ? -7.372 -33.601 16.096 1.00 82.38 209 LYS A N 1
ATOM 1730 C CA . LYS A 1 209 ? -6.766 -34.772 15.425 1.00 82.38 209 LYS A CA 1
ATOM 1731 C C . LYS A 1 209 ? -6.491 -35.972 16.345 1.00 82.38 209 LYS A C 1
ATOM 1733 O O . LYS A 1 209 ? -6.192 -37.049 15.846 1.00 82.38 209 LYS A O 1
ATOM 1738 N N . GLY A 1 210 ? -6.522 -35.787 17.666 1.00 80.56 210 GLY A N 1
ATOM 1739 C CA . GLY A 1 210 ? -6.312 -36.840 18.663 1.00 80.56 210 GLY A CA 1
ATOM 1740 C C . GLY A 1 210 ? -7.600 -37.468 19.206 1.00 80.56 210 GLY A C 1
ATOM 1741 O O . GLY A 1 210 ? -7.525 -38.212 20.184 1.00 80.56 210 GLY A O 1
ATOM 1742 N N . LEU A 1 211 ? -8.763 -37.133 18.633 1.00 78.38 211 LEU A N 1
ATOM 1743 C CA . LEU A 1 211 ? -10.086 -37.624 19.045 1.00 78.38 211 LEU A CA 1
ATOM 1744 C C . LEU A 1 211 ? -10.805 -38.465 17.968 1.00 78.38 211 LEU A C 1
ATOM 1746 O O . LEU A 1 211 ? -11.915 -38.931 18.228 1.00 78.38 211 LEU A O 1
ATOM 1750 N N . GLU A 1 212 ? -10.183 -38.650 16.798 1.00 62.69 212 GLU A N 1
ATOM 1751 C CA . GLU A 1 212 ? -10.622 -39.541 15.705 1.00 62.69 212 GLU A CA 1
ATOM 1752 C C . GLU A 1 212 ? -9.892 -40.898 15.750 1.00 62.69 212 GLU A C 1
ATOM 1754 O O . GLU A 1 212 ? -10.569 -41.921 15.497 1.00 62.69 212 GLU A O 1
#

Radius of gyration: 29.82 Å; chains: 1; bounding box: 50×93×62 Å

InterPro domains:
  IPR011741 Phage conserved hypothetical protein, C-terminal [PF09524] (122-194)
  IPR011741 Phage conserved hypothetical protein, C-terminal [TIGR02220] (119-195)

Foldseek 3Di:
DDPDDPVVVVVVVVVCVVQVQKDWDADPPDPPGRDIDIDGPQLSVQVVQVVVVHGDPPDDDPDDPPDDPDDDDDDDDDDDDDDDDDDDDDDDDDDDDDDDDDDDDDDDDDDDDCPDQPLVLLVVLLCVLQVDDDDSPPVVLVVLSVVVVVVVDHSVLSNQLSVQQSVVANPPPVRSVQSDSCNSSDPCSVVSSPPDDPPPPDPVNVVVVVPD

pLDDT: mean 75.11, std 23.02, range [24.25, 97.0]

Sequence (212 aa):
MTNMAPSSIRRYLAKLINAGWIDQRSNPKIKWDRTKQYRVNLIQIQKDLNQIGLYLEGYKVEIPLEVDPAEDDQDLIQHEANEVSNEELPFSDEERTYEDEPTEESTEDSPKEPSSIPYAEIITYLNEQTDKNFKPSVRKTQEKIRARWQEKHRLQDFQKVIDTKTAQWINDPSMNKFLRPETLFGTKFEAYLNEGDTSKESAFDLYVKGLE